Protein AF-A0A0U5GSD6-F1 (afdb_monomer_lite)

Radius of gyration: 21.22 Å; chains: 1; bounding box: 57×62×54 Å

Foldseek 3Di:
DDFQADLQCVPPLVVLCVVQQVVQWDKDWDDKDKDKDQLPPPPPDDDPDDDDPPGFIKIKMWTWIWTGHPPAFKIWIKIWIWIQTPVRKIKIKIWIAIDDPSDRQFDQFDFDKDWAALLLFAQDPDDPPDDLPDDFPKDWQDPDDDSFSKKWFAWALAAADPVRGPVTDTTIITGRGLASLDDQDFFQTDGSKTWQTAKMKGWGNPPVPPPDIDMKIKFWWDDDPPDDRDNDPPPDPVVPPPPSVPPDGDTDIKMKGKAQADSVLRNPDGGRVSSVVRGHSIITMTIGPAGAGSANNSPDDHRDPVRGRGPRIDIIMMMID

Secondary structure (DSSP, 8-state):
---PPPTTTTTTHHHHHHHTTGGG-EEEEEEEEEEEEE------S---S-------EEEEEEEEEEEE-SS-S-EEEEEEEEEEETTS-EEEEEEEEEESSS--SB-SEEEEEEEE-GGGSBS--S-TT--TTS----EES--S----SEEEEEE-SS--BTTB-TTS-EEEEEESBGGGG----SS--S---EEEE-EEEEE---TTSTT---EEEEEEEESSTT-PPPS-TT--TTTTTT-S--S-PEEEPEEEEEES--HHHHHS-SSHHHHHTT--SSEEEEEEEEE----STTSSPPPPGGGS-BS--EEEEEEE-

Structure (mmCIF, N/CA/C/O backbone):
data_AF-A0A0U5GSD6-F1
#
_entry.id   AF-A0A0U5GSD6-F1
#
loop_
_atom_site.group_PDB
_atom_site.id
_atom_site.type_symbol
_atom_site.label_atom_id
_atom_site.label_alt_id
_atom_site.label_comp_id
_atom_site.label_asym_id
_atom_site.label_entity_id
_atom_site.label_seq_id
_atom_site.pdbx_PDB_ins_code
_atom_site.Cartn_x
_atom_site.Cartn_y
_atom_site.Cartn_z
_atom_site.occupancy
_atom_site.B_iso_or_equiv
_atom_site.auth_seq_id
_atom_site.auth_comp_id
_atom_site.auth_asym_id
_atom_site.auth_atom_id
_atom_site.pdbx_PDB_model_num
ATOM 1 N N . MET A 1 1 ? 0.692 0.730 -7.497 1.00 86.44 1 MET A N 1
ATOM 2 C CA . MET A 1 1 ? 2.114 0.347 -7.642 1.00 86.44 1 MET A CA 1
ATOM 3 C C . MET A 1 1 ? 3.017 1.539 -7.971 1.00 86.44 1 MET A C 1
ATOM 5 O O . MET A 1 1 ? 4.100 1.353 -8.499 1.00 86.44 1 MET A O 1
ATOM 9 N N . TYR A 1 2 ? 2.599 2.768 -7.655 1.00 89.06 2 TYR A N 1
ATOM 10 C CA . TYR A 1 2 ? 3.375 3.985 -7.891 1.00 89.06 2 TYR A CA 1
ATOM 11 C C . TYR A 1 2 ? 3.743 4.625 -6.550 1.00 89.06 2 TYR A C 1
ATOM 13 O O . TYR A 1 2 ? 2.978 4.486 -5.586 1.00 89.06 2 TYR A O 1
ATOM 21 N N . TRP A 1 3 ? 4.871 5.332 -6.520 1.00 87.06 3 TRP A N 1
ATOM 22 C CA . TRP A 1 3 ? 5.196 6.317 -5.495 1.00 87.06 3 TRP A CA 1
ATOM 23 C C . TRP A 1 3 ? 5.912 7.537 -6.108 1.00 87.06 3 TRP A C 1
ATOM 25 O O . TRP A 1 3 ? 6.424 7.432 -7.227 1.00 87.06 3 TRP A O 1
ATOM 35 N N . PRO A 1 4 ? 5.937 8.701 -5.436 1.00 87.62 4 PRO A N 1
ATOM 36 C CA . PRO A 1 4 ? 6.700 9.862 -5.893 1.00 87.62 4 PRO A CA 1
ATOM 37 C C . PRO A 1 4 ? 8.205 9.543 -5.886 1.00 87.62 4 PRO A C 1
ATOM 39 O O . PRO A 1 4 ? 8.712 9.168 -4.834 1.00 87.62 4 PRO A O 1
ATOM 42 N N . PRO A 1 5 ? 8.944 9.685 -7.000 1.00 89.31 5 PRO A N 1
ATOM 43 C CA . PRO A 1 5 ? 10.363 9.334 -7.029 1.00 89.31 5 PRO A CA 1
ATOM 44 C C . PRO A 1 5 ? 11.179 10.086 -5.973 1.00 89.31 5 PRO A C 1
ATOM 46 O O . PRO A 1 5 ? 11.013 11.295 -5.795 1.00 89.31 5 PRO A O 1
ATOM 49 N N . THR A 1 6 ? 12.084 9.379 -5.304 1.00 90.44 6 THR A N 1
ATOM 50 C CA . THR A 1 6 ? 13.100 9.986 -4.439 1.00 90.44 6 THR A CA 1
ATOM 51 C C . THR A 1 6 ? 14.247 10.575 -5.248 1.00 90.44 6 THR A C 1
ATOM 53 O O . THR A 1 6 ? 14.432 10.269 -6.431 1.00 90.44 6 THR A O 1
ATOM 56 N N . ASP A 1 7 ? 15.076 11.395 -4.601 1.00 88.44 7 ASP A N 1
ATOM 57 C CA . ASP A 1 7 ? 16.354 11.823 -5.179 1.00 88.44 7 ASP A CA 1
ATOM 58 C C . ASP A 1 7 ? 17.238 10.644 -5.613 1.00 88.44 7 ASP A C 1
ATOM 60 O O . ASP A 1 7 ? 17.960 10.757 -6.607 1.00 88.44 7 ASP A O 1
ATOM 64 N N . ASN A 1 8 ? 17.158 9.509 -4.912 1.00 89.31 8 ASN A N 1
ATOM 65 C CA . ASN A 1 8 ? 17.923 8.311 -5.244 1.00 89.31 8 ASN A CA 1
ATOM 66 C C . ASN A 1 8 ? 17.377 7.564 -6.465 1.00 89.31 8 ASN A C 1
ATOM 68 O O . ASN A 1 8 ? 18.167 7.016 -7.236 1.00 89.31 8 ASN A O 1
ATOM 72 N N . ASP A 1 9 ? 16.057 7.580 -6.664 1.00 88.94 9 ASP A N 1
ATOM 73 C CA . ASP A 1 9 ? 15.405 6.900 -7.787 1.00 88.94 9 ASP A CA 1
ATOM 74 C C . ASP A 1 9 ? 15.687 7.613 -9.116 1.00 88.94 9 ASP A C 1
ATOM 76 O O . ASP A 1 9 ? 15.818 6.974 -10.160 1.00 88.94 9 ASP A O 1
ATOM 80 N N . ALA A 1 10 ? 15.793 8.946 -9.085 1.00 80.00 10 ALA A N 1
ATOM 81 C CA . ALA A 1 10 ? 15.647 9.828 -10.245 1.00 80.00 10 ALA A CA 1
ATOM 82 C C . ALA A 1 10 ? 16.520 9.500 -11.472 1.00 80.00 10 ALA A C 1
ATOM 84 O O . ALA A 1 10 ? 16.138 9.849 -12.585 1.00 80.00 10 ALA A O 1
ATOM 85 N N . ARG A 1 11 ? 17.690 8.871 -11.299 1.00 79.38 11 ARG A N 1
ATOM 86 C CA . ARG A 1 11 ? 18.629 8.584 -12.403 1.00 79.38 11 ARG A CA 1
ATOM 87 C C . ARG A 1 11 ? 18.591 7.149 -12.926 1.00 79.38 11 ARG A C 1
ATOM 89 O O . ARG A 1 11 ? 19.123 6.912 -14.005 1.00 79.38 11 ARG A O 1
ATOM 96 N N . GLN A 1 12 ? 18.062 6.197 -12.159 1.00 81.62 12 GLN A N 1
ATOM 97 C CA . GLN A 1 12 ? 18.214 4.764 -12.443 1.00 81.62 12 GLN A CA 1
ATOM 98 C C . GLN A 1 12 ? 16.854 4.073 -12.471 1.00 81.62 12 GLN A C 1
ATOM 100 O O . GLN A 1 12 ? 16.177 4.139 -13.493 1.00 81.62 12 GLN A O 1
ATOM 105 N N . ASP A 1 13 ? 16.424 3.463 -11.365 1.00 87.88 13 ASP A N 1
ATOM 106 C CA . ASP A 1 13 ? 15.129 2.781 -11.295 1.00 87.88 13 ASP A CA 1
ATOM 107 C C . ASP A 1 13 ? 13.970 3.748 -11.595 1.00 87.88 13 ASP A C 1
ATOM 109 O O . ASP A 1 13 ? 13.063 3.415 -12.352 1.00 87.88 13 ASP A O 1
ATOM 113 N N . GLY A 1 14 ? 14.065 5.004 -11.149 1.00 88.94 14 GLY A N 1
ATOM 114 C CA . GLY A 1 14 ? 13.113 6.055 -11.502 1.00 88.94 14 GLY A CA 1
ATOM 115 C C . GLY A 1 14 ? 13.066 6.382 -12.995 1.00 88.94 14 GLY A C 1
ATOM 116 O O . GLY A 1 14 ? 11.982 6.665 -13.501 1.00 88.94 14 GLY A O 1
ATOM 117 N N . GLN A 1 15 ? 14.190 6.305 -13.716 1.00 91.50 15 GLN A N 1
ATOM 118 C CA . GLN A 1 15 ? 14.200 6.490 -15.170 1.00 91.50 15 GLN A CA 1
ATOM 119 C C . GLN A 1 15 ? 13.513 5.311 -15.870 1.00 91.50 15 GLN A C 1
ATOM 121 O O . GLN A 1 15 ? 12.663 5.544 -16.724 1.00 91.50 15 GLN A O 1
ATOM 126 N N . ASP A 1 16 ? 13.784 4.066 -15.455 1.00 93.62 16 ASP A N 1
ATOM 127 C CA . ASP A 1 16 ? 13.072 2.889 -15.982 1.00 93.62 16 ASP A CA 1
ATOM 128 C C . ASP A 1 16 ? 11.559 3.004 -15.735 1.00 93.62 16 ASP A C 1
ATOM 130 O O . ASP A 1 16 ? 10.764 2.817 -16.654 1.00 93.62 16 ASP A O 1
ATOM 134 N N . TRP A 1 17 ? 11.127 3.420 -14.539 1.00 94.62 17 TRP A N 1
ATOM 135 C CA . TRP A 1 17 ? 9.702 3.622 -14.246 1.00 94.62 17 TRP A CA 1
ATOM 136 C C . TRP A 1 17 ? 9.053 4.695 -15.130 1.00 94.62 17 TRP A C 1
ATOM 138 O O . TRP A 1 17 ? 7.881 4.563 -15.502 1.00 94.62 17 TRP A O 1
ATOM 148 N N . GLN A 1 18 ? 9.787 5.759 -15.465 1.00 93.38 18 GLN A N 1
ATOM 149 C CA . GLN A 1 18 ? 9.322 6.797 -16.385 1.00 93.38 18 GLN A CA 1
ATOM 150 C C . GLN A 1 18 ? 9.237 6.274 -17.820 1.00 93.38 18 GLN A C 1
ATOM 152 O O . GLN A 1 18 ? 8.186 6.411 -18.445 1.00 93.38 18 GLN A O 1
ATOM 157 N N . ASP A 1 19 ? 10.280 5.600 -18.305 1.00 94.69 19 ASP A N 1
ATOM 158 C CA . ASP A 1 19 ? 10.345 5.029 -19.655 1.00 94.69 19 ASP A CA 1
ATOM 159 C C . ASP A 1 19 ? 9.280 3.943 -19.867 1.00 94.69 19 ASP A C 1
ATOM 161 O O . ASP A 1 19 ? 8.738 3.785 -20.963 1.00 94.69 19 ASP A O 1
ATOM 165 N N . ARG A 1 20 ? 8.924 3.215 -18.801 1.00 95.56 20 ARG A N 1
ATOM 166 C CA . ARG A 1 20 ? 7.832 2.231 -18.800 1.00 95.56 20 ARG A CA 1
ATOM 167 C C . ARG A 1 20 ? 6.458 2.838 -18.526 1.00 95.56 20 ARG A C 1
ATOM 169 O O . ARG A 1 20 ? 5.491 2.089 -18.409 1.00 95.56 20 ARG A O 1
ATOM 176 N N . LEU A 1 21 ? 6.345 4.165 -18.433 1.00 95.25 21 LEU A N 1
ATOM 177 C CA . LEU A 1 21 ? 5.098 4.897 -18.185 1.00 95.25 21 LEU A CA 1
ATOM 178 C C . LEU A 1 21 ? 4.341 4.409 -16.936 1.00 95.25 21 LEU A C 1
ATOM 180 O O . LEU A 1 21 ? 3.111 4.469 -16.876 1.00 95.25 21 LEU A O 1
ATOM 184 N N . LEU A 1 22 ? 5.063 3.947 -15.910 1.00 94.00 22 LEU A N 1
ATOM 185 C CA . LEU A 1 22 ? 4.470 3.361 -14.705 1.00 94.00 22 LEU A CA 1
ATOM 186 C C . LEU A 1 22 ? 3.580 4.360 -13.949 1.00 94.00 22 LEU A C 1
ATOM 188 O O . LEU A 1 22 ? 2.555 3.987 -13.385 1.00 94.00 22 LEU A O 1
ATOM 192 N N . HIS A 1 23 ? 3.939 5.642 -13.987 1.00 92.31 23 HIS A N 1
ATOM 193 C CA . HIS A 1 23 ? 3.166 6.744 -13.409 1.00 92.31 23 HIS A CA 1
ATOM 194 C C . HIS A 1 23 ? 1.827 7.006 -14.127 1.00 92.31 23 HIS A C 1
ATOM 196 O O . HIS A 1 23 ? 0.948 7.652 -13.564 1.00 92.31 23 HIS A O 1
ATOM 202 N N . LEU A 1 24 ? 1.656 6.507 -15.358 1.00 94.19 24 LEU A N 1
ATOM 203 C CA . LEU A 1 24 ? 0.408 6.595 -16.126 1.00 94.19 24 LEU A CA 1
ATOM 204 C C . LEU A 1 24 ? -0.402 5.296 -16.091 1.00 94.19 24 LEU A C 1
ATOM 206 O O . LEU A 1 24 ? -1.519 5.268 -16.614 1.00 94.19 24 LEU A O 1
ATOM 210 N N . ALA A 1 25 ? 0.148 4.228 -15.509 1.00 95.19 25 ALA A N 1
ATOM 211 C CA . ALA A 1 25 ? -0.510 2.936 -15.453 1.00 95.19 25 ALA A CA 1
ATOM 212 C C . ALA A 1 25 ? -1.756 2.968 -14.568 1.00 95.19 25 ALA A C 1
ATOM 214 O O . ALA A 1 25 ? -1.767 3.523 -13.468 1.00 95.19 25 ALA A O 1
ATOM 215 N N . LYS A 1 26 ? -2.832 2.365 -15.076 1.00 95.38 26 LYS A N 1
ATOM 216 C CA . LYS A 1 26 ? -4.142 2.327 -14.426 1.00 95.38 26 LYS A CA 1
ATOM 217 C C . LYS A 1 26 ? -4.631 0.896 -14.323 1.00 95.38 26 LYS A C 1
ATOM 219 O O . LYS A 1 26 ? -4.354 0.071 -15.188 1.00 95.38 26 LYS A O 1
ATOM 224 N N . THR A 1 27 ? -5.403 0.634 -13.276 1.00 96.25 27 THR A N 1
ATOM 225 C CA . THR A 1 27 ? -6.117 -0.629 -13.107 1.00 96.25 27 THR A CA 1
ATOM 226 C C . THR A 1 27 ? -7.459 -0.560 -13.829 1.00 96.25 27 THR A C 1
ATOM 228 O O . THR A 1 27 ? -8.247 0.356 -13.592 1.00 96.25 27 THR A O 1
ATOM 231 N N . GLN A 1 28 ? -7.733 -1.532 -14.692 1.00 96.75 28 GLN A N 1
ATOM 232 C CA . GLN A 1 28 ? -9.002 -1.700 -15.397 1.00 96.75 28 GLN A CA 1
ATOM 233 C C . GLN A 1 28 ? -9.619 -3.041 -15.009 1.00 96.75 28 GLN A C 1
ATOM 235 O O . GLN A 1 28 ? -8.950 -4.065 -15.079 1.00 96.75 28 GLN A O 1
ATOM 240 N N . THR A 1 29 ? -10.884 -3.045 -14.595 1.00 97.44 29 THR A N 1
ATOM 241 C CA . THR A 1 29 ? -11.607 -4.288 -14.276 1.00 97.44 29 THR A CA 1
ATOM 242 C C . THR A 1 29 ? -12.246 -4.834 -15.544 1.00 97.44 29 THR A C 1
ATOM 244 O O . THR A 1 29 ? -12.916 -4.076 -16.244 1.00 97.44 29 THR A O 1
ATOM 247 N N . TYR A 1 30 ? -12.060 -6.123 -15.828 1.00 95.31 30 TYR A N 1
ATOM 248 C CA . TYR A 1 30 ? -12.645 -6.770 -17.010 1.00 95.31 30 TYR A CA 1
ATOM 249 C C . TYR A 1 30 ? -13.548 -7.963 -16.677 1.00 95.31 30 TYR A C 1
ATOM 251 O O . TYR A 1 30 ? -14.355 -8.348 -17.518 1.00 95.31 30 TYR A O 1
ATOM 259 N N . ALA A 1 31 ? -13.472 -8.515 -15.462 1.00 95.88 31 ALA A N 1
ATOM 260 C CA . ALA A 1 31 ? -14.429 -9.506 -14.982 1.00 95.88 31 ALA A CA 1
ATOM 261 C C . ALA A 1 31 ? -14.662 -9.375 -13.472 1.00 95.88 31 ALA A C 1
ATOM 263 O O . ALA A 1 31 ? -13.783 -8.947 -12.719 1.00 95.88 31 ALA A O 1
ATOM 264 N N . CYS A 1 32 ? -15.871 -9.728 -13.044 1.00 96.81 32 CYS A N 1
ATOM 265 C CA . CYS A 1 32 ? -16.268 -9.780 -11.647 1.00 96.81 32 CYS A CA 1
ATOM 266 C C . CYS A 1 32 ? -17.275 -10.917 -11.460 1.00 96.81 32 CYS A C 1
ATOM 268 O O . CYS A 1 32 ? -18.271 -10.979 -12.183 1.00 96.81 32 CYS A O 1
ATOM 270 N N . ASP A 1 33 ? -17.021 -11.785 -10.491 1.00 93.50 33 ASP A N 1
ATOM 271 C CA . ASP A 1 33 ? -17.903 -12.877 -10.090 1.00 93.50 33 ASP A CA 1
ATOM 272 C C . ASP A 1 33 ? -18.029 -12.913 -8.566 1.00 93.50 33 ASP A C 1
ATOM 274 O O . ASP A 1 33 ? -17.189 -12.388 -7.832 1.00 93.50 33 ASP A O 1
ATOM 278 N N . TRP A 1 34 ? -19.133 -13.460 -8.067 1.00 95.56 34 TRP A N 1
ATOM 279 C CA . TRP A 1 34 ? -19.399 -13.501 -6.636 1.00 95.56 34 TRP A CA 1
ATOM 280 C C . TRP A 1 34 ? -20.263 -14.703 -6.260 1.00 95.56 34 TRP A C 1
ATOM 282 O O . TRP A 1 34 ? -21.000 -15.242 -7.084 1.00 95.56 34 TRP A O 1
ATOM 292 N N . GLY A 1 35 ? -20.184 -15.111 -4.996 1.00 88.25 35 GLY A N 1
ATOM 293 C CA . GLY A 1 35 ? -20.982 -16.202 -4.447 1.00 88.25 35 GLY A CA 1
ATOM 294 C C . GLY A 1 35 ? -20.856 -16.313 -2.931 1.00 88.25 35 GLY A C 1
ATOM 295 O O . GLY A 1 35 ? -19.942 -15.753 -2.322 1.00 88.25 35 GLY A O 1
ATOM 296 N N . PHE A 1 36 ? -21.784 -17.038 -2.313 1.00 88.88 36 PHE A N 1
ATOM 297 C CA . PHE A 1 36 ? -21.692 -17.391 -0.898 1.00 88.88 36 PHE A CA 1
ATOM 298 C C . PHE A 1 36 ? -20.865 -18.665 -0.725 1.00 88.88 36 PHE A C 1
ATOM 300 O O . PHE A 1 36 ? -20.989 -19.601 -1.514 1.00 88.88 36 PHE A O 1
ATOM 307 N N . VAL A 1 37 ? -20.024 -18.697 0.306 1.00 81.31 37 VAL A N 1
ATOM 308 C CA . VAL A 1 37 ? -19.210 -19.858 0.677 1.00 81.31 37 VAL A CA 1
ATOM 309 C C . VAL A 1 37 ? -19.420 -20.199 2.149 1.00 81.31 37 VAL A C 1
ATOM 311 O O . VAL A 1 37 ? -19.443 -19.309 3.003 1.00 81.31 37 VAL A O 1
ATOM 314 N N . ASP A 1 38 ? -19.540 -21.488 2.454 1.00 73.69 38 ASP A N 1
ATOM 315 C CA . ASP A 1 38 ? -19.564 -21.975 3.832 1.00 73.69 38 ASP A CA 1
ATOM 316 C C . ASP A 1 38 ? -18.138 -22.009 4.381 1.00 73.69 38 ASP A C 1
ATOM 318 O O . ASP A 1 38 ? -17.260 -22.666 3.821 1.00 73.69 38 ASP A O 1
ATOM 322 N N . CYS A 1 39 ? -17.873 -21.312 5.491 1.00 57.47 39 CYS A N 1
ATOM 323 C CA . CYS A 1 39 ? -16.507 -21.215 6.020 1.00 57.47 39 CYS A CA 1
ATOM 324 C C . CYS A 1 39 ? -16.027 -22.448 6.812 1.00 57.47 39 CYS A C 1
ATOM 326 O O . CYS A 1 39 ? -14.959 -22.398 7.416 1.00 57.47 39 CYS A O 1
ATOM 328 N N . GLY A 1 40 ? -16.776 -23.557 6.795 1.00 51.00 40 GLY A N 1
ATOM 329 C CA . GLY A 1 40 ? -16.285 -24.880 7.194 1.00 51.00 40 GLY A CA 1
ATOM 330 C C . GLY A 1 40 ? -15.697 -24.996 8.604 1.00 51.00 40 GLY A C 1
ATOM 331 O O . GLY A 1 40 ? -14.918 -25.919 8.840 1.00 51.00 40 GLY A O 1
ATOM 332 N N . ALA A 1 41 ? -16.034 -24.097 9.538 1.00 43.44 41 ALA A N 1
ATOM 333 C CA . ALA A 1 41 ? -15.684 -24.286 10.940 1.00 43.44 41 ALA A CA 1
ATOM 334 C C . ALA A 1 41 ? -16.342 -25.593 11.403 1.00 43.44 41 ALA A C 1
ATOM 336 O O . ALA A 1 41 ? -17.561 -25.666 11.532 1.00 43.44 41 ALA A O 1
ATOM 337 N N . LYS A 1 42 ? -15.538 -26.651 11.554 1.00 37.84 42 LYS A N 1
ATOM 338 C CA . LYS A 1 42 ? -15.989 -27.911 12.137 1.00 37.84 42 LYS A CA 1
ATOM 339 C C . LYS A 1 42 ? -16.370 -27.609 13.579 1.00 37.84 42 LYS A C 1
ATOM 341 O O . LYS A 1 42 ? -15.490 -27.340 14.393 1.00 37.84 42 LYS A O 1
ATOM 346 N N . ASP A 1 43 ? -17.663 -27.630 13.872 1.00 35.38 43 ASP A N 1
ATOM 347 C CA . ASP A 1 43 ? -18.133 -27.700 15.246 1.00 35.38 43 ASP A CA 1
ATOM 348 C C . ASP A 1 43 ? -17.646 -29.034 15.820 1.00 35.38 43 ASP A C 1
ATOM 350 O O . ASP A 1 43 ? -18.108 -30.117 15.448 1.00 35.38 43 ASP A O 1
ATOM 354 N N . ASP A 1 44 ? -16.641 -28.952 16.682 1.00 35.12 44 ASP A N 1
ATOM 355 C CA . ASP A 1 44 ? -16.145 -30.079 17.452 1.00 35.12 44 ASP A CA 1
ATOM 356 C C . ASP A 1 44 ? -17.162 -30.359 18.569 1.00 35.12 44 ASP A C 1
ATOM 358 O O . ASP A 1 44 ? -17.090 -29.765 19.640 1.00 35.12 44 ASP A O 1
ATOM 362 N N . ALA A 1 45 ? -18.196 -31.154 18.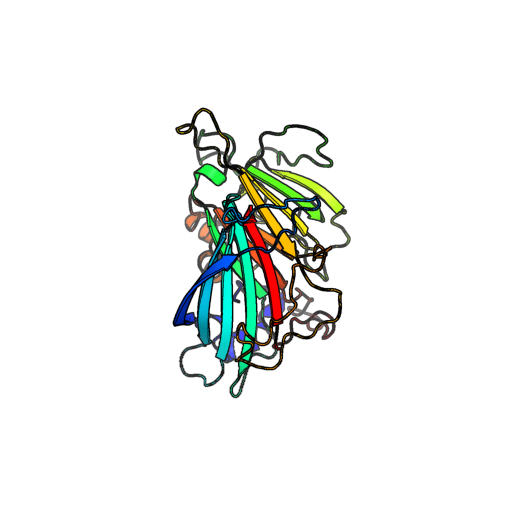258 1.00 36.31 45 ALA A N 1
ATOM 363 C CA . ALA A 1 45 ? -18.896 -32.090 19.152 1.00 36.31 45 ALA A CA 1
ATOM 364 C C . ALA A 1 45 ? -20.279 -32.492 18.596 1.00 36.31 45 ALA A C 1
ATOM 366 O O . ALA A 1 45 ? -21.188 -31.681 18.460 1.00 36.31 45 ALA A O 1
ATOM 367 N N . THR A 1 46 ? -20.437 -33.796 18.348 1.00 40.84 46 THR A N 1
ATOM 368 C CA . THR A 1 46 ? -21.673 -34.590 18.515 1.00 40.84 46 THR A CA 1
ATOM 369 C C . THR A 1 46 ? -23.020 -33.882 18.302 1.00 40.84 46 THR A C 1
ATOM 371 O O . THR A 1 46 ? -23.627 -33.374 19.243 1.00 40.84 46 THR A O 1
ATOM 374 N N . SER A 1 47 ? -23.579 -34.001 17.098 1.00 36.19 47 SER A N 1
ATOM 375 C CA . SER A 1 47 ? -25.010 -33.792 16.862 1.00 36.19 47 SER A CA 1
ATOM 376 C C . SER A 1 47 ? -25.540 -34.858 15.901 1.00 36.19 47 SER A C 1
ATOM 378 O O . SER A 1 47 ? -25.362 -34.794 14.686 1.00 36.19 47 SER A O 1
ATOM 380 N N . HIS A 1 48 ? -26.165 -35.893 16.462 1.00 39.66 48 HIS A N 1
ATOM 381 C CA . HIS A 1 48 ? -27.147 -36.704 15.750 1.00 39.66 48 HIS A CA 1
ATOM 382 C C . HIS A 1 48 ? -28.469 -35.935 15.761 1.00 39.66 48 HIS A C 1
ATOM 384 O O . HIS A 1 48 ? -29.209 -36.011 16.735 1.00 39.66 48 HIS A O 1
ATOM 390 N N . ASN A 1 49 ? -28.728 -35.158 14.709 1.00 38.12 49 ASN A N 1
ATOM 391 C CA . ASN A 1 49 ? -30.043 -34.972 14.088 1.00 38.12 49 ASN A CA 1
ATOM 392 C C . ASN A 1 49 ? -29.937 -33.923 12.976 1.00 38.12 49 ASN A C 1
ATOM 394 O O . ASN A 1 49 ? -29.338 -32.867 13.157 1.00 38.12 49 ASN A O 1
ATOM 398 N N . GLY A 1 50 ? -30.524 -34.234 11.817 1.00 37.94 50 GLY A N 1
ATOM 399 C CA . GLY A 1 50 ? -30.500 -33.416 10.605 1.00 37.94 50 GLY A CA 1
ATOM 400 C C . GLY A 1 50 ? -31.283 -32.107 10.726 1.00 37.94 50 GLY A C 1
ATOM 401 O O . GLY A 1 50 ? -32.374 -31.983 10.178 1.00 37.94 50 GLY A O 1
ATOM 402 N N . GLY A 1 51 ? -30.703 -31.126 11.412 1.00 30.42 51 GLY A N 1
ATOM 403 C CA . GLY A 1 51 ? -31.027 -29.711 11.262 1.00 30.42 51 GLY A CA 1
ATOM 404 C C . GLY A 1 51 ? -29.981 -29.050 10.370 1.00 30.42 51 GLY A C 1
ATOM 405 O O . GLY A 1 51 ? -28.789 -29.260 10.579 1.00 30.42 51 GLY A O 1
ATOM 406 N N . ALA A 1 52 ? -30.415 -28.280 9.370 1.00 37.03 52 ALA A N 1
ATOM 407 C CA . ALA A 1 52 ? -29.538 -27.478 8.522 1.00 37.03 52 ALA A CA 1
ATOM 408 C C . ALA A 1 52 ? -28.618 -26.615 9.403 1.00 37.03 52 ALA A C 1
ATOM 410 O O . ALA A 1 52 ? -29.071 -25.673 10.055 1.00 37.03 52 ALA A O 1
ATOM 411 N N . GLY A 1 53 ? -27.342 -26.998 9.475 1.00 38.34 53 GLY A N 1
ATOM 412 C CA . GLY A 1 53 ? -26.334 -26.285 10.245 1.00 38.34 53 GLY A CA 1
ATOM 413 C C . GLY A 1 53 ? -26.216 -24.865 9.712 1.00 38.34 53 GLY A C 1
ATOM 414 O O . GLY A 1 53 ? -25.985 -24.662 8.523 1.00 38.34 53 GLY A O 1
ATOM 415 N N . ASN A 1 54 ? -26.404 -23.886 10.592 1.00 43.84 54 ASN A N 1
ATOM 416 C CA . ASN A 1 54 ? -26.243 -22.467 10.301 1.00 43.84 54 ASN A CA 1
ATOM 417 C C . ASN A 1 54 ? -24.738 -22.162 10.186 1.00 43.84 54 ASN A C 1
ATOM 419 O O . ASN A 1 54 ? -24.138 -21.560 11.078 1.00 43.84 54 ASN A O 1
ATOM 423 N N . GLY A 1 55 ? -24.102 -22.683 9.133 1.00 48.19 55 GLY A N 1
ATOM 424 C CA . GLY A 1 55 ? -22.704 -22.422 8.820 1.00 48.19 55 GLY A CA 1
ATOM 425 C C . GLY A 1 55 ? -22.501 -20.918 8.688 1.00 48.19 55 GLY A C 1
ATOM 426 O O . GLY A 1 55 ? -23.312 -20.224 8.077 1.00 48.19 55 GLY A O 1
ATOM 427 N N . LYS A 1 56 ? -21.445 -20.378 9.302 1.00 57.31 56 LYS A N 1
ATOM 428 C CA . LYS A 1 56 ? -21.096 -18.957 9.167 1.00 57.31 56 LYS A CA 1
ATOM 429 C C . LYS A 1 56 ? -20.787 -18.681 7.687 1.00 57.31 56 LYS A C 1
ATOM 431 O O . LYS A 1 56 ? -19.679 -18.940 7.226 1.00 57.31 56 LYS A O 1
ATOM 436 N N . GLY A 1 57 ? -21.775 -18.220 6.929 1.00 73.44 57 GLY A N 1
ATOM 437 C CA . GLY A 1 57 ? -21.599 -17.896 5.518 1.00 73.44 57 GLY A CA 1
ATOM 438 C C . GLY A 1 57 ? -20.633 -16.724 5.343 1.00 73.44 57 GLY A C 1
ATOM 439 O O . GLY A 1 57 ? -20.617 -15.789 6.148 1.00 73.44 57 GLY A O 1
ATOM 440 N N . ALA A 1 58 ? -19.823 -16.769 4.292 1.00 88.00 58 ALA A N 1
ATOM 441 C CA . ALA A 1 58 ? -19.035 -15.639 3.817 1.00 88.00 58 ALA A CA 1
ATOM 442 C C . ALA A 1 58 ? -19.460 -15.271 2.391 1.00 88.00 58 ALA A C 1
ATOM 444 O O . ALA A 1 58 ? -19.785 -16.143 1.586 1.00 88.00 58 ALA A O 1
ATOM 445 N N . LEU A 1 59 ? -19.457 -13.976 2.074 1.00 92.50 59 LEU A N 1
ATOM 446 C CA . LEU A 1 59 ? -19.633 -13.493 0.705 1.00 92.50 59 LEU A CA 1
ATOM 447 C C . LEU A 1 59 ? -18.254 -13.376 0.060 1.00 92.50 59 LEU A C 1
ATOM 449 O O . LEU A 1 59 ? -17.406 -12.626 0.539 1.00 92.50 59 LEU A O 1
ATOM 453 N N . LYS A 1 60 ? -18.035 -14.100 -1.032 1.00 93.56 60 LYS A N 1
ATOM 454 C CA . LYS A 1 60 ? -16.810 -14.044 -1.824 1.00 93.56 60 LYS A CA 1
ATOM 455 C C . LYS A 1 60 ? -17.072 -13.257 -3.104 1.00 93.56 60 LYS A C 1
ATOM 457 O O . LYS A 1 60 ? -18.041 -13.540 -3.800 1.00 93.56 60 LYS A O 1
ATOM 462 N N . ILE A 1 61 ? -16.213 -12.289 -3.410 1.00 95.31 61 ILE A N 1
ATOM 463 C CA . ILE A 1 61 ? -16.224 -11.501 -4.647 1.00 95.31 61 ILE A CA 1
ATOM 464 C C . ILE A 1 61 ? -14.840 -11.608 -5.278 1.00 95.31 61 ILE A C 1
ATOM 466 O O . ILE A 1 61 ? -13.850 -11.215 -4.661 1.00 95.31 61 ILE A O 1
ATOM 470 N N . ARG A 1 62 ? -14.760 -12.119 -6.502 1.00 94.88 62 ARG A N 1
ATOM 471 C CA . ARG A 1 62 ? -13.541 -12.149 -7.305 1.00 94.88 62 ARG A CA 1
ATOM 472 C C . ARG A 1 62 ? -13.606 -11.044 -8.345 1.00 94.88 62 ARG A C 1
ATOM 474 O O . ARG A 1 62 ? -14.595 -10.893 -9.053 1.00 94.88 62 ARG A O 1
ATOM 481 N N . VAL A 1 63 ? -12.532 -10.277 -8.438 1.00 96.94 63 VAL A N 1
ATOM 482 C CA . VAL A 1 63 ? -12.375 -9.175 -9.379 1.00 96.94 63 VAL A CA 1
ATOM 483 C C . VAL A 1 63 ? -11.107 -9.429 -10.179 1.00 96.94 63 VAL A C 1
ATOM 485 O O . VAL A 1 63 ? -10.012 -9.470 -9.617 1.00 96.94 63 VAL A O 1
ATOM 488 N N . GLN A 1 64 ? -11.256 -9.596 -11.489 1.00 96.81 64 GLN A N 1
ATOM 489 C CA . GLN A 1 64 ? -10.135 -9.737 -12.410 1.00 96.81 64 GLN A CA 1
ATOM 490 C C . GLN A 1 64 ? -9.872 -8.386 -13.068 1.00 96.81 64 GLN A C 1
ATOM 492 O O . GLN A 1 64 ? -10.761 -7.758 -13.662 1.00 96.81 64 GLN A O 1
ATOM 497 N N . GLN A 1 65 ? -8.645 -7.909 -12.910 1.00 97.38 65 GLN A N 1
ATOM 498 C CA . GLN A 1 65 ? -8.224 -6.586 -13.331 1.00 97.38 65 GLN A CA 1
ATOM 499 C C . GLN A 1 65 ? -6.918 -6.658 -14.107 1.00 97.38 65 GLN A C 1
ATOM 501 O O . GLN A 1 65 ? -6.155 -7.612 -14.009 1.00 97.38 65 GLN A O 1
ATOM 506 N N . ARG A 1 66 ? -6.645 -5.613 -14.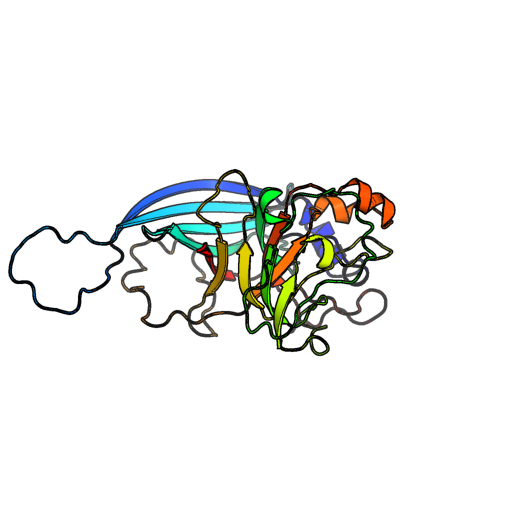876 1.00 97.12 66 ARG A N 1
ATOM 507 C CA . ARG A 1 66 ? -5.390 -5.414 -15.583 1.00 97.12 66 ARG A CA 1
ATOM 508 C C . ARG A 1 66 ? -4.802 -4.078 -15.177 1.00 97.12 66 ARG A C 1
ATOM 510 O O . ARG A 1 66 ? -5.454 -3.050 -15.339 1.00 97.12 66 ARG A O 1
ATOM 517 N N . PHE A 1 67 ? -3.589 -4.092 -14.641 1.00 97.38 67 PHE A N 1
ATOM 518 C CA . PHE A 1 67 ? -2.801 -2.892 -14.396 1.00 97.38 67 PHE A CA 1
ATOM 519 C C . PHE A 1 67 ? -1.836 -2.685 -15.563 1.00 97.38 67 PHE A C 1
ATOM 521 O O . PHE A 1 67 ? -0.935 -3.494 -15.773 1.00 97.38 67 PHE A O 1
ATOM 528 N N . SER A 1 68 ? -2.040 -1.630 -16.349 1.00 96.75 68 SER A N 1
ATOM 529 C CA . SER A 1 68 ? -1.238 -1.372 -17.550 1.00 96.75 68 SER A CA 1
ATOM 530 C C . SER A 1 68 ? -1.095 0.125 -17.835 1.00 96.75 68 SER A C 1
ATOM 532 O O . SER A 1 68 ? -2.009 0.900 -17.523 1.00 96.75 68 SER A O 1
ATOM 534 N N . PRO A 1 69 ? 0.025 0.557 -18.437 1.00 96.44 69 PRO A N 1
ATOM 535 C CA . PRO A 1 69 ? 0.206 1.915 -18.932 1.00 96.44 69 PRO A CA 1
ATOM 536 C C . PRO A 1 69 ? -0.583 2.141 -20.228 1.00 96.44 69 PRO A C 1
ATOM 538 O O . PRO A 1 69 ? -1.006 1.188 -20.887 1.00 96.44 69 PRO A O 1
ATOM 541 N N . PRO A 1 70 ? -0.764 3.403 -20.645 1.00 93.50 70 PRO A N 1
ATOM 542 C CA . PRO A 1 70 ? -1.092 3.690 -22.033 1.00 93.50 70 PRO A CA 1
ATOM 543 C C . PRO A 1 70 ? 0.089 3.313 -22.949 1.00 93.50 70 PRO A C 1
ATOM 545 O O . PRO A 1 70 ? 1.241 3.328 -22.523 1.00 93.50 70 PRO A O 1
ATOM 548 N N . VAL A 1 71 ? -0.194 3.051 -24.230 1.00 92.25 71 VAL A N 1
ATOM 549 C CA . VAL A 1 71 ? 0.781 2.864 -25.332 1.00 92.25 71 VAL A CA 1
ATOM 550 C C . VAL A 1 71 ? 1.641 1.589 -25.277 1.00 92.25 71 VAL A C 1
ATOM 552 O O . VAL A 1 71 ? 1.882 1.003 -26.329 1.00 92.25 71 VAL A O 1
ATOM 555 N N . LEU A 1 72 ? 2.102 1.140 -24.107 1.00 94.25 72 LEU A N 1
ATOM 556 C CA . LEU A 1 72 ? 2.997 -0.018 -23.991 1.00 94.25 72 LEU A CA 1
ATOM 557 C C . LEU A 1 72 ? 2.234 -1.342 -23.852 1.00 94.25 72 LEU A C 1
ATOM 559 O O . LEU A 1 72 ? 1.119 -1.392 -23.341 1.00 94.25 72 LEU A O 1
ATOM 563 N N . SER A 1 73 ? 2.871 -2.428 -24.291 1.00 95.56 73 SER A N 1
ATOM 564 C CA . SER A 1 73 ? 2.308 -3.784 -24.312 1.00 95.56 73 SER A CA 1
ATOM 565 C C . SER A 1 73 ? 2.394 -4.537 -22.984 1.00 95.56 73 SER A C 1
ATOM 567 O O . SER A 1 73 ? 1.811 -5.616 -22.872 1.00 95.56 73 SER A O 1
ATOM 569 N N . TRP A 1 74 ? 3.153 -4.036 -22.004 1.00 97.12 74 TRP A N 1
ATOM 570 C CA . TRP A 1 74 ? 3.262 -4.709 -20.713 1.00 97.12 74 TRP A CA 1
ATOM 571 C C . TRP A 1 74 ? 2.007 -4.497 -19.866 1.00 97.12 74 TRP A C 1
ATOM 573 O O . TRP A 1 74 ? 1.356 -3.452 -19.917 1.00 97.12 74 TRP A O 1
ATOM 583 N N . CYS A 1 75 ? 1.677 -5.490 -19.049 1.00 96.94 75 CYS A N 1
ATOM 584 C CA . CYS A 1 75 ? 0.641 -5.370 -18.034 1.00 96.94 75 CYS A CA 1
ATOM 585 C C . CYS A 1 75 ? 0.933 -6.279 -16.839 1.00 96.94 75 CYS A C 1
ATOM 587 O O . CYS A 1 75 ? 1.797 -7.150 -16.895 1.00 96.94 75 CYS A O 1
ATOM 589 N N . ILE A 1 76 ? 0.206 -6.068 -15.749 1.00 97.12 76 ILE A N 1
ATOM 590 C CA . ILE A 1 76 ? 0.130 -6.995 -14.626 1.00 97.12 76 ILE A CA 1
ATOM 591 C C . ILE A 1 76 ? -1.341 -7.372 -14.491 1.00 97.12 76 ILE A C 1
ATOM 593 O O . ILE A 1 76 ? -2.169 -6.527 -14.137 1.00 97.12 76 ILE A O 1
ATOM 597 N N . ASP A 1 77 ? -1.672 -8.620 -14.815 1.00 96.94 77 ASP A N 1
ATOM 598 C CA . ASP A 1 77 ? -3.008 -9.156 -14.557 1.00 96.94 77 ASP A CA 1
ATOM 599 C C . ASP A 1 77 ? -3.149 -9.367 -13.043 1.00 96.94 77 ASP A C 1
ATOM 601 O O . ASP A 1 77 ? -2.261 -9.929 -12.402 1.00 96.94 77 ASP A O 1
ATOM 605 N N . LEU A 1 78 ? -4.240 -8.869 -12.466 1.00 96.06 78 LEU A N 1
ATOM 606 C CA . LEU A 1 78 ? -4.533 -8.890 -11.038 1.00 96.06 78 LEU A CA 1
ATOM 607 C C . LEU A 1 78 ? -5.809 -9.689 -10.789 1.00 96.06 78 LEU A C 1
ATOM 609 O O . LEU A 1 78 ? -6.880 -9.307 -11.257 1.00 96.06 78 LEU A O 1
ATOM 613 N N . ASN A 1 79 ? -5.708 -10.743 -9.988 1.00 95.12 79 ASN A N 1
ATOM 614 C CA . ASN A 1 79 ? -6.860 -11.461 -9.456 1.00 95.12 79 ASN A CA 1
ATOM 615 C C . ASN A 1 79 ? -7.019 -11.076 -7.983 1.00 95.12 79 ASN A C 1
ATOM 617 O O . ASN A 1 79 ? -6.223 -11.487 -7.135 1.00 95.12 79 ASN A O 1
ATOM 621 N N . VAL A 1 80 ? -8.038 -10.269 -7.682 1.00 96.00 80 VAL A N 1
ATOM 622 C CA . VAL A 1 80 ? -8.325 -9.780 -6.329 1.00 96.00 80 VAL A CA 1
ATOM 623 C C . VAL A 1 80 ? -9.584 -10.457 -5.813 1.00 96.00 80 VAL A C 1
ATOM 625 O O . VAL A 1 80 ? -10.661 -10.315 -6.384 1.00 96.00 80 VAL A O 1
ATOM 628 N N . THR A 1 81 ? -9.461 -11.207 -4.727 1.00 95.38 81 THR A N 1
ATOM 629 C CA . THR A 1 81 ? -10.577 -11.905 -4.093 1.00 95.38 81 THR A CA 1
ATOM 630 C C . THR A 1 81 ? -10.871 -11.283 -2.739 1.00 95.38 81 THR A C 1
ATOM 632 O O . THR A 1 81 ? -10.071 -11.394 -1.812 1.00 95.38 81 THR A O 1
ATOM 635 N N . TYR A 1 82 ? -12.044 -10.676 -2.617 1.00 95.69 82 TYR A N 1
ATOM 636 C CA . TYR A 1 82 ? -12.598 -10.169 -1.371 1.00 95.69 82 TYR A CA 1
ATOM 637 C C . TYR A 1 82 ? -13.463 -11.254 -0.730 1.00 95.69 82 TYR A C 1
ATOM 639 O O . TYR A 1 82 ? -14.350 -11.805 -1.377 1.00 95.69 82 TYR A O 1
ATOM 647 N N . THR A 1 83 ? -13.232 -11.557 0.542 1.00 93.00 83 THR A N 1
ATOM 648 C CA . THR A 1 83 ? -14.062 -12.468 1.336 1.00 93.00 83 THR A CA 1
ATOM 649 C C . THR A 1 83 ? -14.580 -11.716 2.549 1.00 93.00 83 THR A C 1
ATOM 651 O O . THR A 1 83 ? -13.812 -11.385 3.449 1.00 93.00 83 THR A O 1
ATOM 654 N N . PHE A 1 84 ? -15.878 -11.436 2.561 1.00 93.38 84 PHE A N 1
ATOM 655 C CA . PHE A 1 84 ? -16.574 -10.762 3.647 1.00 93.38 84 PHE A CA 1
ATOM 656 C C . PHE A 1 84 ? -17.127 -11.806 4.608 1.00 93.38 84 PHE A C 1
ATOM 658 O O . PHE A 1 84 ? -17.944 -12.646 4.225 1.00 93.38 84 PHE A O 1
ATOM 665 N N . TYR A 1 85 ? -16.695 -11.745 5.860 1.00 89.38 85 TYR A N 1
ATOM 666 C CA . TYR A 1 85 ? -17.137 -12.650 6.911 1.00 89.38 85 TYR A CA 1
ATOM 667 C C . TYR A 1 85 ? -18.284 -12.034 7.713 1.00 89.38 85 TYR A C 1
ATOM 669 O O . TYR A 1 85 ? -18.334 -10.823 7.925 1.00 89.38 85 TYR A O 1
ATOM 677 N N . ALA A 1 86 ? -19.160 -12.879 8.260 1.00 86.12 86 ALA A N 1
ATOM 678 C CA . ALA A 1 86 ? -20.233 -12.444 9.159 1.00 86.12 86 ALA A CA 1
ATOM 679 C C . ALA A 1 86 ? -19.729 -11.721 10.430 1.00 86.12 86 ALA A C 1
ATOM 681 O O . ALA A 1 86 ? -20.492 -11.007 11.072 1.00 86.12 86 ALA A O 1
ATOM 682 N N . SER A 1 87 ? -18.448 -11.877 10.789 1.00 84.81 87 SER A N 1
ATOM 683 C CA . SER A 1 87 ? -17.804 -11.134 11.881 1.00 84.81 87 SER A CA 1
ATOM 684 C C . SER A 1 87 ? -17.573 -9.648 11.576 1.00 84.81 87 SER A C 1
ATOM 686 O O . SER A 1 87 ? -17.212 -8.907 12.483 1.00 84.81 87 SER A O 1
ATOM 688 N N . GLY A 1 88 ? -17.738 -9.217 10.320 1.00 86.62 88 GLY A N 1
ATOM 689 C CA . GLY A 1 88 ? -17.354 -7.885 9.844 1.00 86.62 88 GLY A CA 1
ATOM 690 C C . GLY A 1 88 ? -15.930 -7.813 9.285 1.00 86.62 88 GLY A C 1
ATOM 691 O O . GLY A 1 88 ? -15.565 -6.797 8.698 1.00 86.62 88 GLY A O 1
ATOM 692 N N . ALA A 1 89 ? -15.146 -8.889 9.410 1.00 90.56 89 ALA A N 1
ATOM 693 C CA . ALA A 1 89 ? -13.817 -8.968 8.817 1.00 90.56 89 ALA A CA 1
ATOM 694 C C . ALA A 1 89 ? -13.882 -9.129 7.290 1.00 90.56 89 ALA A C 1
ATOM 696 O O . ALA A 1 89 ? -14.806 -9.740 6.744 1.00 90.56 89 ALA A O 1
ATOM 697 N N . ILE A 1 90 ? -12.853 -8.635 6.607 1.00 94.12 90 ILE A N 1
ATOM 698 C CA . ILE A 1 90 ? -12.650 -8.763 5.167 1.00 94.12 90 ILE A CA 1
ATOM 699 C C . ILE A 1 90 ? -11.256 -9.349 4.940 1.00 94.12 90 ILE A C 1
ATOM 701 O O . ILE A 1 90 ? -10.265 -8.771 5.378 1.00 94.12 90 ILE A O 1
ATOM 705 N N . SER A 1 91 ? -11.172 -10.475 4.235 1.00 93.56 91 SER A N 1
ATOM 706 C CA . SER A 1 91 ? -9.911 -10.948 3.649 1.00 93.56 91 SER A CA 1
ATOM 707 C C . SER A 1 91 ? -9.822 -10.488 2.198 1.00 93.56 91 SER A C 1
ATOM 709 O O . SER A 1 91 ? -10.788 -10.617 1.446 1.00 93.56 91 SER A O 1
ATOM 711 N N . ILE A 1 92 ? -8.679 -9.934 1.808 1.00 95.38 92 ILE A N 1
ATOM 712 C CA . ILE A 1 92 ? -8.384 -9.467 0.457 1.00 95.38 92 ILE A CA 1
ATOM 713 C C . ILE A 1 92 ? -7.142 -10.203 -0.025 1.00 95.38 92 ILE A C 1
ATOM 715 O O . ILE A 1 92 ? -6.010 -9.836 0.293 1.00 95.38 92 ILE A O 1
ATOM 719 N N . ARG A 1 93 ? -7.363 -11.246 -0.814 1.00 94.94 93 ARG A N 1
ATOM 720 C CA . ARG A 1 93 ? -6.304 -12.021 -1.453 1.00 94.94 93 ARG A CA 1
ATOM 721 C C . ARG A 1 93 ? -5.983 -11.427 -2.815 1.00 94.94 93 ARG A C 1
ATOM 723 O O . ARG A 1 93 ? -6.892 -11.225 -3.615 1.00 94.94 93 ARG A O 1
ATOM 730 N N . THR A 1 94 ? -4.708 -11.186 -3.088 1.00 94.31 94 THR A N 1
ATOM 731 C CA . THR A 1 94 ? -4.248 -10.579 -4.340 1.00 94.31 94 THR A CA 1
ATOM 732 C C . THR A 1 94 ? -3.173 -11.440 -4.979 1.00 94.31 94 THR A C 1
ATOM 734 O O . THR A 1 94 ? -2.156 -11.717 -4.350 1.00 94.31 94 THR A O 1
ATOM 737 N N . ILE A 1 95 ? -3.386 -11.818 -6.237 1.00 94.12 95 ILE A N 1
ATOM 738 C CA . ILE A 1 95 ? -2.377 -12.428 -7.109 1.00 94.12 95 ILE A CA 1
ATOM 739 C C . ILE A 1 95 ? -2.097 -11.442 -8.240 1.00 94.12 95 ILE A C 1
ATOM 741 O O . ILE A 1 95 ? -3.041 -10.924 -8.840 1.00 94.12 95 ILE A O 1
ATOM 745 N N . GLY A 1 96 ? -0.824 -11.183 -8.532 1.00 93.88 96 GLY A N 1
ATOM 746 C CA . GLY A 1 96 ? -0.403 -10.372 -9.669 1.00 93.88 96 GLY A CA 1
ATOM 747 C C . GLY A 1 96 ? 0.570 -11.114 -10.571 1.00 93.88 96 GLY A C 1
ATOM 748 O O . GLY A 1 96 ? 1.565 -11.647 -10.090 1.00 93.88 96 GLY A O 1
ATOM 749 N N . ILE A 1 97 ? 0.294 -11.122 -11.875 1.00 95.44 97 ILE A N 1
ATOM 750 C CA . ILE A 1 97 ? 1.064 -11.859 -12.884 1.00 95.44 97 ILE A CA 1
ATOM 751 C C . ILE A 1 97 ? 1.531 -10.873 -13.966 1.00 95.44 97 ILE A C 1
ATOM 753 O O . ILE A 1 97 ? 0.724 -10.460 -14.806 1.00 95.44 97 ILE A O 1
ATOM 757 N N . PRO A 1 98 ? 2.816 -10.466 -13.954 1.00 96.12 98 PRO A N 1
ATOM 758 C CA . PRO A 1 98 ? 3.398 -9.614 -14.988 1.00 96.12 98 PRO A CA 1
ATOM 759 C C . PRO A 1 98 ? 3.444 -10.295 -16.358 1.00 96.12 98 PRO A C 1
ATOM 761 O O . PRO A 1 98 ? 3.745 -11.483 -16.460 1.00 96.12 98 PRO A O 1
ATOM 764 N N . GLN A 1 99 ? 3.158 -9.541 -17.417 1.00 94.19 99 GLN A N 1
ATOM 765 C CA . GLN A 1 99 ? 3.061 -10.031 -18.790 1.00 94.19 99 GLN A CA 1
ATOM 766 C C . GLN A 1 99 ? 3.446 -8.979 -19.822 1.00 94.19 99 GLN A C 1
ATOM 768 O O . GLN A 1 99 ? 3.475 -7.779 -19.542 1.00 94.19 99 GLN A O 1
ATOM 773 N N . GLY A 1 100 ? 3.624 -9.451 -21.054 1.00 93.75 100 GLY A N 1
ATOM 774 C CA . GLY A 1 100 ? 3.967 -8.628 -22.201 1.00 93.75 100 GLY A CA 1
ATOM 775 C C . GLY A 1 100 ? 5.460 -8.337 -22.265 1.00 93.75 100 GLY A C 1
ATOM 776 O O . GLY A 1 100 ? 6.260 -8.828 -21.470 1.00 93.75 100 GLY A O 1
ATOM 777 N N . GLU A 1 101 ? 5.835 -7.545 -23.257 1.00 92.56 101 GLU A N 1
ATOM 778 C CA . GLU A 1 101 ? 7.219 -7.131 -23.465 1.00 92.56 101 GLU A CA 1
ATOM 779 C C . GLU A 1 101 ? 7.516 -5.839 -22.713 1.00 92.56 101 GLU A C 1
ATOM 781 O O . GLU A 1 101 ? 6.625 -5.006 -22.547 1.00 92.56 101 GLU A O 1
ATOM 786 N N . ASN A 1 102 ? 8.786 -5.621 -22.356 1.00 89.81 102 ASN A N 1
ATOM 787 C CA . ASN A 1 102 ? 9.260 -4.344 -21.813 1.00 89.81 102 ASN A CA 1
ATOM 788 C C . ASN A 1 102 ? 8.634 -3.947 -20.461 1.00 89.81 102 ASN A C 1
ATOM 790 O O . ASN A 1 102 ? 8.402 -2.764 -20.207 1.00 89.81 102 ASN A O 1
ATOM 794 N N . LEU A 1 103 ? 8.389 -4.931 -19.590 1.00 95.31 103 LEU A N 1
ATOM 795 C CA . LEU A 1 103 ? 8.039 -4.695 -18.187 1.00 95.31 103 LEU A CA 1
ATOM 796 C C . LEU A 1 103 ? 9.076 -3.782 -17.508 1.00 95.31 103 LEU A C 1
ATOM 798 O O . LEU A 1 103 ? 10.267 -3.874 -17.832 1.00 95.31 103 LEU A O 1
ATOM 802 N N . PRO A 1 104 ? 8.658 -2.940 -16.544 1.00 95.00 104 PRO A N 1
ATOM 803 C CA . PRO A 1 104 ? 9.614 -2.265 -15.678 1.00 95.00 104 PRO A CA 1
ATOM 804 C C . PRO A 1 104 ? 10.445 -3.321 -14.961 1.00 95.00 104 PRO A C 1
ATOM 806 O O . PRO A 1 104 ? 9.920 -4.358 -14.551 1.00 95.00 104 PRO A O 1
ATOM 809 N N . ARG A 1 105 ? 11.746 -3.085 -14.824 1.00 93.94 105 ARG A N 1
ATOM 810 C CA . ARG A 1 105 ? 12.657 -4.032 -14.169 1.00 93.94 105 ARG A CA 1
ATOM 811 C C . ARG A 1 105 ? 12.256 -4.235 -12.710 1.00 93.94 105 ARG A C 1
ATOM 813 O O . ARG A 1 105 ? 12.313 -5.350 -12.189 1.00 93.94 105 ARG A O 1
ATOM 820 N N . THR A 1 106 ? 11.861 -3.147 -12.063 1.00 94.56 106 THR A N 1
ATOM 821 C CA . THR A 1 106 ? 11.460 -3.099 -10.660 1.00 94.56 106 THR A CA 1
ATOM 822 C C . THR A 1 106 ? 10.132 -2.368 -10.518 1.00 94.56 106 THR A C 1
ATOM 824 O O . THR A 1 106 ? 9.766 -1.541 -11.352 1.00 94.56 106 THR A O 1
ATOM 827 N N . LEU A 1 107 ? 9.404 -2.657 -9.444 1.00 95.31 107 LEU A N 1
ATOM 828 C CA . LEU A 1 107 ? 8.225 -1.900 -9.042 1.00 95.31 107 LEU A CA 1
ATOM 829 C C . LEU A 1 107 ? 8.566 -1.056 -7.812 1.00 95.31 107 LEU A C 1
ATOM 831 O O . LEU A 1 107 ? 9.195 -1.582 -6.901 1.00 95.31 107 LEU A O 1
ATOM 835 N N . PRO A 1 108 ? 8.084 0.194 -7.709 1.00 94.62 108 PRO A N 1
ATOM 836 C CA . PRO A 1 108 ? 8.212 1.004 -6.502 1.00 94.62 108 PRO A CA 1
ATOM 837 C C . PRO A 1 108 ? 7.570 0.356 -5.276 1.00 94.62 108 PRO A C 1
ATOM 839 O O . PRO A 1 108 ? 8.084 0.453 -4.169 1.00 94.62 108 PRO A O 1
ATOM 842 N N . ARG A 1 109 ? 6.407 -0.281 -5.465 1.00 95.69 109 ARG A N 1
ATOM 843 C CA . ARG A 1 109 ? 5.645 -0.938 -4.396 1.00 95.69 109 ARG A CA 1
ATOM 844 C C . ARG A 1 109 ? 4.523 -1.820 -4.916 1.00 95.69 109 ARG A C 1
ATOM 846 O O . ARG A 1 109 ? 3.926 -1.538 -5.960 1.00 95.69 109 ARG A O 1
ATOM 853 N N . VAL A 1 110 ? 4.158 -2.812 -4.115 1.00 95.94 110 VAL A N 1
ATOM 854 C CA . VAL A 1 110 ? 3.004 -3.692 -4.309 1.00 95.94 110 VAL A CA 1
ATOM 855 C C . VAL A 1 110 ? 2.148 -3.669 -3.043 1.00 95.94 110 VAL A C 1
ATOM 857 O O . VAL A 1 110 ? 2.618 -3.979 -1.952 1.00 95.94 110 VAL A O 1
ATOM 860 N N . GLY A 1 111 ? 0.879 -3.289 -3.193 1.00 96.12 111 GLY A N 1
ATOM 861 C CA . GLY A 1 111 ? -0.049 -3.148 -2.075 1.00 96.12 111 GLY A CA 1
ATOM 862 C C . GLY A 1 111 ? -1.263 -2.287 -2.404 1.00 96.12 111 GLY A C 1
ATOM 863 O O . GLY A 1 111 ? -1.447 -1.848 -3.545 1.00 96.12 111 GLY A O 1
ATOM 864 N N . PHE A 1 112 ? -2.042 -1.953 -1.382 1.00 96.00 112 PHE A N 1
ATOM 865 C CA . PHE A 1 112 ? -3.260 -1.157 -1.488 1.00 96.00 112 PHE A CA 1
ATOM 866 C C . PHE A 1 112 ? -3.057 0.301 -1.080 1.00 96.00 112 PHE A C 1
ATOM 868 O O . PHE A 1 112 ? -2.250 0.640 -0.217 1.00 96.00 112 PHE A O 1
ATOM 875 N N . THR A 1 113 ? -3.844 1.171 -1.702 1.00 96.19 113 THR A N 1
ATOM 876 C CA . THR A 1 113 ? -4.055 2.543 -1.247 1.00 96.19 113 THR A CA 1
ATOM 877 C C . THR A 1 113 ? -5.548 2.722 -1.034 1.00 96.19 113 THR A C 1
ATOM 879 O O . THR A 1 113 ? -6.338 2.380 -1.912 1.00 96.19 113 THR A O 1
ATOM 882 N N . MET A 1 114 ? -5.9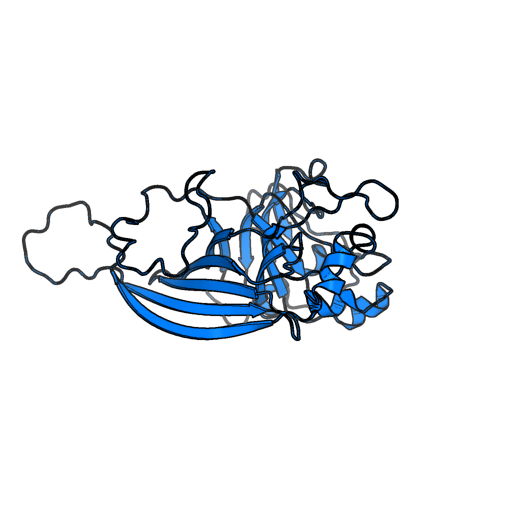29 3.236 0.128 1.00 95.50 114 MET A N 1
ATOM 883 C CA . MET A 1 114 ? -7.311 3.543 0.476 1.00 95.50 114 MET A CA 1
ATOM 884 C C . MET A 1 114 ? -7.392 4.912 1.141 1.00 95.50 114 MET A C 1
ATOM 886 O O . MET A 1 114 ? -6.418 5.399 1.714 1.00 95.50 114 MET A O 1
ATOM 890 N N . GLU A 1 115 ? -8.566 5.525 1.072 1.00 96.12 115 GLU A N 1
ATOM 891 C CA . GLU A 1 115 ? -8.855 6.749 1.805 1.00 96.12 115 GLU A CA 1
ATOM 892 C C . GLU A 1 115 ? -9.923 6.511 2.851 1.00 96.12 115 GLU A C 1
ATOM 894 O O . GLU A 1 115 ? -10.999 5.993 2.553 1.00 96.12 115 GLU A O 1
ATOM 899 N N . LEU A 1 116 ? -9.621 6.937 4.071 1.00 95.62 116 LEU A N 1
ATOM 900 C CA . LEU A 1 116 ? -10.562 6.935 5.175 1.00 95.62 116 LEU A CA 1
ATOM 901 C C . LEU A 1 116 ? -11.052 8.369 5.420 1.00 95.62 116 LEU A C 1
ATOM 903 O O . LEU A 1 116 ? -10.270 9.316 5.278 1.00 95.62 116 LEU A O 1
ATOM 907 N N . PRO A 1 117 ? -12.328 8.555 5.802 1.00 94.44 117 PRO A N 1
ATOM 908 C CA . PRO A 1 117 ? -12.866 9.869 6.136 1.00 94.44 117 PRO A CA 1
ATOM 909 C C . PRO A 1 117 ? -12.061 10.593 7.222 1.00 94.44 117 PRO A C 1
ATOM 911 O O . PRO A 1 117 ? -11.426 9.964 8.068 1.00 94.44 117 PRO A O 1
ATOM 914 N N . SER A 1 118 ? -12.163 11.922 7.261 1.00 92.69 118 SER A N 1
ATOM 915 C CA . SER A 1 118 ? -11.476 12.777 8.244 1.00 92.69 118 SER A CA 1
ATOM 916 C C . SER A 1 118 ? -11.733 12.418 9.713 1.00 92.69 118 SER A C 1
ATOM 918 O O . SER A 1 118 ? -10.899 12.700 10.570 1.00 92.69 118 SER A O 1
ATOM 920 N N . SER A 1 119 ? -12.833 11.725 10.022 1.00 91.31 119 SER A N 1
ATOM 921 C CA . SER A 1 119 ? -13.119 11.219 11.370 1.00 91.31 119 SER A CA 1
ATOM 922 C C . SER A 1 119 ? -12.112 10.174 11.873 1.00 91.31 119 SER A C 1
ATOM 924 O O . SER A 1 119 ? -12.089 9.878 13.061 1.00 91.31 119 SER A O 1
ATOM 926 N N . TRP A 1 120 ? -11.263 9.629 11.001 1.00 93.69 120 TRP A N 1
ATOM 927 C CA . TRP A 1 120 ? -10.171 8.715 11.353 1.00 93.69 120 TRP A CA 1
ATOM 928 C C . TRP A 1 120 ? -8.827 9.433 11.551 1.00 93.69 120 TRP A C 1
ATOM 930 O O . TRP A 1 120 ? -7.830 8.800 11.893 1.00 93.69 120 TRP A O 1
ATOM 940 N N . ALA A 1 121 ? -8.762 10.744 11.298 1.00 91.25 121 ALA A N 1
ATOM 941 C CA . ALA A 1 121 ? -7.502 11.482 11.246 1.00 91.25 121 ALA A CA 1
ATOM 942 C C . ALA A 1 121 ? -6.993 11.970 12.609 1.00 91.25 121 ALA A C 1
ATOM 944 O O . ALA A 1 121 ? -5.801 12.259 12.755 1.00 91.25 121 ALA A O 1
ATOM 945 N N . SER A 1 122 ? -7.887 12.125 13.585 1.00 83.75 122 SER A N 1
ATOM 946 C CA . SER A 1 122 ? -7.573 12.707 14.887 1.00 83.75 122 SER A CA 1
ATOM 947 C C . SER A 1 122 ? -8.557 12.263 15.959 1.00 83.75 122 SER A C 1
ATOM 949 O O . SER A 1 122 ? -9.706 11.956 15.658 1.00 83.75 122 SER A O 1
ATOM 951 N N . THR A 1 123 ? -8.101 12.291 17.207 1.00 72.56 123 THR A N 1
ATOM 952 C CA . THR A 1 123 ? -8.889 12.029 18.415 1.00 72.56 123 THR A CA 1
ATOM 953 C C . THR A 1 123 ? -9.694 13.236 18.904 1.00 72.56 123 THR A C 1
ATOM 955 O O . THR A 1 123 ? -10.624 13.066 19.689 1.00 72.56 123 THR A O 1
ATOM 958 N N . THR A 1 124 ? -9.401 14.451 18.420 1.00 65.31 124 THR A N 1
ATOM 959 C CA . THR A 1 124 ? -10.071 15.681 18.871 1.00 65.31 124 THR A CA 1
ATOM 960 C C . THR A 1 124 ? -10.674 16.453 17.699 1.00 65.31 124 THR A C 1
ATOM 962 O O . THR A 1 124 ? -10.001 16.745 16.715 1.00 65.31 124 THR A O 1
ATOM 965 N N . THR A 1 125 ? -11.931 16.882 17.830 1.00 52.06 125 THR A N 1
ATOM 966 C CA . THR A 1 125 ? -12.661 17.675 16.821 1.00 52.06 125 THR A CA 1
ATOM 967 C C . THR A 1 125 ? -12.167 19.132 16.683 1.00 52.06 125 THR A C 1
ATOM 969 O O . THR A 1 125 ? -12.763 19.917 15.947 1.00 52.06 125 THR A O 1
ATOM 972 N N . THR A 1 126 ? -11.110 19.555 17.391 1.00 43.44 126 THR A N 1
ATOM 973 C CA . THR A 1 126 ? -10.677 20.963 17.437 1.00 43.44 126 THR A CA 1
ATOM 974 C C . THR A 1 126 ? -9.538 21.310 16.470 1.00 43.44 126 THR A C 1
ATOM 976 O O . THR A 1 126 ? -8.376 20.996 16.691 1.00 43.44 126 THR A O 1
ATOM 979 N N . SER A 1 127 ? -9.934 22.094 15.462 1.00 38.81 127 SER A N 1
ATOM 980 C CA . SER A 1 127 ? -9.199 23.015 14.581 1.00 38.81 127 SER A CA 1
ATOM 981 C C . SER A 1 127 ? -8.001 22.490 13.755 1.00 38.81 127 SER A C 1
ATOM 983 O O . SER A 1 127 ? -6.943 22.186 14.307 1.00 38.81 127 SER A O 1
ATOM 985 N N . PRO A 1 128 ? -8.081 22.546 12.408 1.00 44.69 128 PRO A N 1
ATOM 986 C CA . PRO A 1 128 ? -7.003 22.164 11.484 1.00 44.69 128 PRO A CA 1
ATOM 987 C C . PRO A 1 128 ? -5.774 23.101 11.502 1.00 44.69 128 PRO A C 1
ATOM 989 O O . PRO A 1 128 ? -4.806 22.851 10.787 1.00 44.69 128 PRO A O 1
ATOM 992 N N . ASN A 1 129 ? -5.785 24.158 12.326 1.00 40.25 129 ASN A N 1
ATOM 993 C CA . ASN A 1 129 ? -4.760 25.210 12.365 1.00 40.25 129 ASN A CA 1
ATOM 994 C C . ASN A 1 129 ? -3.706 25.059 13.476 1.00 40.25 129 ASN A C 1
ATOM 996 O O . ASN A 1 129 ? -2.948 25.999 13.722 1.00 40.25 129 ASN A O 1
ATOM 1000 N N . ARG A 1 130 ? -3.605 23.910 14.159 1.00 45.53 130 ARG A N 1
ATOM 1001 C CA . ARG A 1 130 ? -2.460 23.686 15.056 1.00 45.53 130 ARG A CA 1
ATOM 1002 C C . ARG A 1 130 ? -1.200 23.506 14.206 1.00 45.53 130 ARG A C 1
ATOM 1004 O O . ARG A 1 130 ? -1.079 22.538 13.459 1.00 45.53 130 ARG A O 1
ATOM 1011 N N . THR A 1 131 ? -0.278 24.461 14.307 1.00 42.03 131 THR A N 1
ATOM 1012 C CA . THR A 1 131 ? 1.027 24.431 13.639 1.00 42.03 131 THR A CA 1
ATOM 1013 C C . THR A 1 131 ? 1.702 23.070 13.881 1.00 42.03 131 THR A C 1
ATOM 1015 O O . THR A 1 131 ? 1.743 22.650 15.041 1.00 42.03 131 THR A O 1
ATOM 1018 N N . PRO A 1 132 ? 2.273 22.393 12.862 1.00 41.47 132 PRO A N 1
ATOM 1019 C CA . PRO A 1 132 ? 2.907 21.065 12.977 1.00 41.47 132 PRO A CA 1
ATOM 1020 C C . PRO A 1 132 ? 4.103 20.934 13.951 1.00 41.47 132 PRO A C 1
ATOM 1022 O O . PRO A 1 132 ? 4.830 19.948 13.895 1.00 41.47 132 PRO A O 1
ATOM 1025 N N . GLY A 1 133 ? 4.341 21.910 14.832 1.00 40.75 133 GLY A N 1
ATOM 1026 C CA . GLY A 1 133 ? 5.499 21.989 15.725 1.00 40.75 133 GLY A CA 1
ATOM 1027 C C . GLY A 1 133 ? 5.217 21.792 17.219 1.00 40.75 133 GLY A C 1
ATOM 1028 O O . GLY A 1 133 ? 6.160 21.837 18.003 1.00 40.75 133 GLY A O 1
ATOM 1029 N N . SER A 1 134 ? 3.972 21.585 17.664 1.00 42.78 134 SER A N 1
ATOM 1030 C CA . SER A 1 134 ? 3.713 21.333 19.091 1.00 42.78 134 SER A CA 1
ATOM 1031 C C . SER A 1 134 ? 3.877 19.844 19.404 1.00 42.78 134 SER A C 1
ATOM 1033 O O . SER A 1 134 ? 2.993 19.072 19.053 1.00 42.78 134 SER A O 1
ATOM 1035 N N . THR A 1 135 ? 5.006 19.474 20.017 1.00 46.91 135 THR A N 1
ATOM 1036 C CA . THR A 1 135 ? 5.339 18.181 20.654 1.00 46.91 135 THR A CA 1
ATOM 1037 C C . THR A 1 135 ? 4.628 16.958 20.072 1.00 46.91 135 THR A C 1
ATOM 1039 O O . THR A 1 135 ? 3.470 16.709 20.402 1.00 46.91 135 THR A O 1
ATOM 1042 N N . LYS A 1 136 ? 5.339 16.150 19.267 1.00 56.78 136 LYS A N 1
ATOM 1043 C CA . LYS A 1 136 ? 4.810 14.857 18.813 1.00 56.78 136 LYS A CA 1
ATOM 1044 C C . LYS A 1 136 ? 4.338 14.057 20.032 1.00 56.78 136 LYS A C 1
ATOM 1046 O O . LYS A 1 136 ? 5.132 13.759 20.919 1.00 56.78 136 LYS A O 1
ATOM 1051 N N . SER A 1 137 ? 3.061 13.705 20.057 1.00 59.62 137 SER A N 1
ATOM 1052 C CA . SER A 1 137 ? 2.391 12.949 21.117 1.00 59.62 137 SER A CA 1
ATOM 1053 C C . SER A 1 137 ? 2.714 11.454 21.077 1.00 59.62 137 SER A C 1
ATOM 1055 O O . SER A 1 137 ? 1.961 10.645 21.615 1.00 59.62 137 SER A O 1
ATOM 1057 N N . ILE A 1 138 ? 3.817 11.074 20.419 1.00 60.66 138 ILE A N 1
ATOM 1058 C CA . ILE A 1 138 ? 4.108 9.678 20.132 1.00 60.66 138 ILE A CA 1
ATOM 1059 C C . ILE A 1 138 ? 4.369 8.939 21.436 1.00 60.66 138 ILE A C 1
ATOM 1061 O O . ILE A 1 138 ? 5.420 9.087 22.062 1.00 60.66 138 ILE A O 1
ATOM 1065 N N . ALA A 1 139 ? 3.402 8.114 21.809 1.00 67.44 139 ALA A N 1
ATOM 1066 C CA . ALA A 1 139 ? 3.535 7.193 22.911 1.00 67.44 139 ALA A CA 1
ATOM 1067 C C . ALA A 1 139 ? 4.264 5.935 22.409 1.00 67.44 139 ALA A C 1
ATOM 1069 O O . ALA A 1 139 ? 3.951 5.404 21.339 1.00 67.44 139 ALA A O 1
ATOM 1070 N N . VAL A 1 140 ? 5.264 5.498 23.173 1.00 71.38 140 VAL A N 1
ATOM 1071 C CA . VAL A 1 140 ? 6.111 4.328 22.897 1.00 71.38 140 VAL A CA 1
ATOM 1072 C C . VAL A 1 140 ? 5.863 3.295 23.989 1.00 71.38 140 VAL A C 1
ATOM 1074 O O . VAL A 1 140 ? 5.715 3.673 25.148 1.00 71.38 140 VAL A O 1
ATOM 1077 N N . ASP A 1 141 ? 5.814 2.015 23.618 1.00 64.56 141 ASP A N 1
ATOM 1078 C CA . ASP A 1 141 ? 5.571 0.885 24.527 1.00 64.56 141 ASP A CA 1
ATOM 1079 C C . ASP A 1 141 ? 4.294 1.067 25.353 1.00 64.56 141 ASP A C 1
ATOM 1081 O O . ASP A 1 141 ? 4.239 0.886 26.570 1.00 64.56 141 ASP A O 1
ATOM 1085 N N . VAL A 1 142 ? 3.240 1.469 24.647 1.00 62.16 142 VAL A N 1
ATOM 1086 C CA . VAL A 1 142 ? 1.952 1.814 25.234 1.00 62.16 142 VAL A CA 1
ATOM 1087 C C . VAL A 1 142 ? 1.302 0.571 25.851 1.00 62.16 142 VAL A C 1
ATOM 1089 O O . VAL A 1 142 ? 0.767 -0.278 25.143 1.00 62.16 142 VAL A O 1
ATOM 1092 N N . GLY A 1 143 ? 1.341 0.478 27.181 1.00 49.66 143 GLY A N 1
ATOM 1093 C CA . GLY A 1 143 ? 0.667 -0.554 27.977 1.00 49.66 143 GLY A CA 1
ATOM 1094 C C . GLY A 1 143 ? -0.771 -0.210 28.398 1.00 49.66 143 GLY A C 1
ATOM 1095 O O . GLY A 1 143 ? -1.281 -0.848 29.314 1.00 49.66 143 GLY A O 1
ATOM 1096 N N . GLY A 1 144 ? -1.419 0.798 27.791 1.00 54.22 144 GLY A N 1
ATOM 1097 C CA . GLY A 1 144 ? -2.756 1.268 28.191 1.00 54.22 144 GLY A CA 1
ATOM 1098 C C . GLY A 1 144 ? -3.522 2.095 27.143 1.00 54.22 144 GLY A C 1
ATOM 1099 O O . GLY A 1 144 ? -2.993 2.415 26.079 1.00 54.22 144 GLY A O 1
ATOM 1100 N N . ASP A 1 145 ? -4.781 2.423 27.465 1.00 54.03 145 ASP A N 1
ATOM 1101 C CA . ASP A 1 145 ? -5.760 3.161 26.644 1.00 54.03 145 ASP A CA 1
ATOM 1102 C C . ASP A 1 145 ? -5.327 4.605 26.350 1.00 54.03 145 ASP A C 1
ATOM 1104 O O . ASP A 1 145 ? -5.781 5.571 26.964 1.00 54.03 145 ASP A O 1
ATOM 1108 N N . ILE A 1 146 ? -4.444 4.779 25.375 1.00 64.69 146 ILE A N 1
ATOM 1109 C CA . ILE A 1 146 ? -4.309 6.076 24.720 1.00 64.69 146 ILE A CA 1
ATOM 1110 C C . ILE A 1 146 ? -5.472 6.262 23.754 1.00 64.69 146 ILE A C 1
ATOM 1112 O O . ILE A 1 146 ? -5.826 5.369 22.976 1.00 64.69 146 ILE A O 1
ATOM 1116 N N . ASP A 1 147 ? -6.052 7.455 23.771 1.00 79.38 147 ASP A N 1
ATOM 1117 C CA . ASP A 1 147 ? -6.969 7.847 22.720 1.00 79.38 147 ASP A CA 1
ATOM 1118 C C . ASP A 1 147 ? -6.140 8.174 21.476 1.00 79.38 147 ASP A C 1
ATOM 1120 O O . ASP A 1 147 ? -5.601 9.271 21.362 1.00 79.38 147 ASP A O 1
ATOM 1124 N N . ALA A 1 148 ? -5.939 7.188 20.598 1.00 88.19 148 ALA A N 1
ATOM 1125 C CA . ALA A 1 148 ? -5.106 7.305 19.404 1.00 88.19 148 ALA A CA 1
ATOM 1126 C C . ALA A 1 148 ? -5.939 7.243 18.122 1.00 88.19 148 ALA A C 1
ATOM 1128 O O . ALA A 1 148 ? -6.869 6.439 17.993 1.00 88.19 148 ALA A O 1
ATOM 1129 N N . ALA A 1 149 ? -5.559 8.057 17.136 1.00 91.81 149 ALA A N 1
ATOM 1130 C CA . ALA A 1 149 ? -6.061 7.922 15.773 1.00 91.81 149 ALA A CA 1
ATOM 1131 C C . ALA A 1 149 ? -5.478 6.667 15.113 1.00 91.81 149 ALA A C 1
ATOM 1133 O O . ALA A 1 149 ? -6.186 5.957 14.399 1.00 91.81 149 ALA A O 1
ATOM 1134 N N . LEU A 1 150 ? -4.202 6.371 15.393 1.00 94.56 150 LEU A N 1
ATOM 1135 C CA . LEU A 1 150 ? -3.484 5.245 14.810 1.00 94.56 150 LEU A CA 1
ATOM 1136 C C . LEU A 1 150 ? -2.491 4.643 15.811 1.00 94.56 150 LEU A C 1
ATOM 1138 O O . LEU A 1 150 ? -1.704 5.357 16.432 1.00 94.56 150 LEU A O 1
ATOM 1142 N N . THR A 1 151 ? -2.517 3.319 15.939 1.00 95.12 151 THR A N 1
ATOM 1143 C CA . THR A 1 151 ? -1.593 2.510 16.746 1.00 95.12 151 THR A CA 1
ATOM 1144 C C . THR A 1 151 ? -1.024 1.393 15.881 1.00 95.12 151 THR A C 1
ATOM 1146 O O . THR A 1 151 ? -1.760 0.790 15.106 1.00 95.12 151 THR A O 1
ATOM 1149 N N . TRP A 1 152 ? 0.261 1.080 16.007 1.00 96.19 152 TRP A N 1
ATOM 1150 C CA . TRP A 1 152 ? 0.882 -0.024 15.280 1.00 96.19 152 TRP A CA 1
ATOM 1151 C C . TRP A 1 152 ? 1.917 -0.742 16.133 1.00 96.19 152 TRP A C 1
ATOM 1153 O O . TRP A 1 152 ? 2.506 -0.160 17.045 1.00 96.19 152 TRP A O 1
ATOM 1163 N N . TYR A 1 153 ? 2.161 -2.007 15.803 1.00 95.75 153 TYR A N 1
ATOM 1164 C CA . TYR A 1 153 ? 3.310 -2.752 16.305 1.00 95.75 153 TYR A CA 1
ATOM 1165 C C . TYR A 1 153 ? 4.250 -3.058 15.149 1.00 95.75 153 TYR A C 1
ATOM 1167 O O . TYR A 1 153 ? 3.883 -3.754 14.198 1.00 95.75 153 TYR A O 1
ATOM 1175 N N . GLY A 1 154 ? 5.456 -2.516 15.225 1.00 95.81 154 GLY A N 1
ATOM 1176 C CA . GLY A 1 154 ? 6.418 -2.516 14.131 1.00 95.81 154 GLY A CA 1
ATOM 1177 C C . GLY A 1 154 ? 7.600 -1.629 14.475 1.00 95.81 154 GLY A C 1
ATOM 1178 O O . GLY A 1 154 ? 7.907 -1.441 15.653 1.00 95.81 154 GLY A O 1
ATOM 1179 N N . ARG A 1 155 ? 8.271 -1.079 13.463 1.00 95.25 155 ARG A N 1
ATOM 1180 C CA . ARG A 1 155 ? 9.435 -0.220 13.682 1.00 95.25 155 ARG A CA 1
ATOM 1181 C C . ARG A 1 155 ? 9.091 1.238 13.906 1.00 95.25 155 ARG A C 1
ATOM 1183 O O . ARG A 1 155 ? 8.504 1.860 13.028 1.00 95.25 155 ARG A O 1
ATOM 1190 N N . GLY A 1 156 ? 9.627 1.761 15.007 1.00 91.25 156 GLY A N 1
ATOM 1191 C CA . GLY A 1 156 ? 9.876 3.165 15.298 1.00 91.25 156 GLY A CA 1
ATOM 1192 C C . GLY A 1 156 ? 8.669 4.075 15.212 1.00 91.25 156 GLY A C 1
ATOM 1193 O O . GLY A 1 156 ? 7.603 3.709 14.746 1.00 91.25 156 GLY A O 1
ATOM 1194 N N . HIS A 1 157 ? 8.863 5.319 15.627 1.00 87.06 157 HIS A N 1
ATOM 1195 C CA . HIS A 1 157 ? 7.909 6.376 15.320 1.00 87.06 157 HIS A CA 1
ATOM 1196 C C . HIS A 1 157 ? 8.255 7.126 14.029 1.00 87.06 157 HIS A C 1
ATOM 1198 O O . HIS A 1 157 ? 7.387 7.757 13.415 1.00 87.06 157 HIS A O 1
ATOM 1204 N N . GLY A 1 158 ? 9.541 7.128 13.669 1.00 91.19 158 GLY A N 1
ATOM 1205 C CA . GLY A 1 158 ? 10.056 7.737 12.457 1.00 91.19 158 GLY A CA 1
ATOM 1206 C C . GLY A 1 158 ? 9.807 6.847 11.252 1.00 91.19 158 GLY A C 1
ATOM 1207 O O . GLY A 1 158 ? 9.300 5.732 11.359 1.00 91.19 158 GLY A O 1
ATOM 1208 N N . GLU A 1 159 ? 10.166 7.363 10.088 1.00 94.81 159 GLU A N 1
ATOM 1209 C CA . GLU A 1 159 ? 10.126 6.564 8.874 1.00 94.81 159 GLU A CA 1
ATOM 1210 C C . GLU A 1 159 ? 11.223 5.492 8.846 1.00 94.81 159 GLU A C 1
ATOM 1212 O O . GLU A 1 159 ? 12.300 5.648 9.428 1.00 94.81 159 GLU A O 1
ATOM 1217 N N . SER A 1 160 ? 10.937 4.399 8.149 1.00 96.12 160 SER A N 1
ATOM 1218 C CA . SER A 1 160 ? 11.859 3.299 7.906 1.00 96.12 160 SER A CA 1
ATOM 1219 C C . SER A 1 160 ? 11.575 2.613 6.571 1.00 96.12 160 SER A C 1
ATOM 1221 O O . SER A 1 160 ? 10.429 2.492 6.139 1.00 96.12 160 SER A O 1
ATOM 1223 N N . TYR A 1 161 ? 12.654 2.161 5.941 1.00 94.31 161 TYR A N 1
ATOM 1224 C CA . TYR A 1 161 ? 12.687 1.426 4.671 1.00 94.31 161 TYR A CA 1
ATOM 1225 C C . TYR A 1 161 ? 13.608 0.217 4.842 1.00 94.31 161 TYR A C 1
ATOM 1227 O O . TYR A 1 161 ? 14.379 0.192 5.804 1.00 94.31 161 TYR A O 1
ATOM 1235 N N . ASN A 1 162 ? 13.544 -0.786 3.968 1.00 90.31 162 ASN A N 1
ATOM 1236 C CA . ASN A 1 162 ? 14.257 -2.049 4.206 1.00 90.31 162 ASN A CA 1
ATOM 1237 C C . ASN A 1 162 ? 15.785 -1.891 4.393 1.00 90.31 162 ASN A C 1
ATOM 1239 O O . ASN A 1 162 ? 16.329 -2.493 5.324 1.00 90.31 162 ASN A O 1
ATOM 1243 N N . ASP A 1 163 ? 16.431 -0.982 3.658 1.00 88.81 163 ASP A N 1
ATOM 1244 C CA . ASP A 1 163 ? 17.840 -0.577 3.825 1.00 88.81 163 ASP A CA 1
ATOM 1245 C C . ASP A 1 163 ? 18.071 0.515 4.886 1.00 88.81 163 ASP A C 1
ATOM 1247 O O . ASP A 1 163 ? 19.203 0.745 5.320 1.00 88.81 163 ASP A O 1
ATOM 1251 N N . LYS A 1 164 ? 17.014 1.190 5.351 1.00 92.19 164 LYS A N 1
ATOM 1252 C CA . LYS A 1 164 ? 17.065 2.300 6.319 1.00 92.19 164 LYS A CA 1
ATOM 1253 C C . LYS A 1 164 ? 16.107 2.072 7.490 1.00 92.19 164 LYS A C 1
ATOM 1255 O O . LYS A 1 164 ? 15.159 2.834 7.689 1.00 92.19 164 LYS A O 1
ATOM 1260 N N . LYS A 1 165 ? 16.348 1.024 8.289 1.00 94.44 165 LYS A N 1
ATOM 1261 C CA . LYS A 1 165 ? 15.441 0.647 9.396 1.00 94.44 165 LYS A CA 1
ATOM 1262 C C . LYS A 1 165 ? 16.055 0.370 10.760 1.00 94.44 165 LYS A C 1
ATOM 1264 O O . LYS A 1 165 ? 15.334 0.403 11.752 1.00 94.44 165 LYS A O 1
ATOM 1269 N N . LEU A 1 166 ? 17.360 0.119 10.854 1.00 94.88 166 LEU A N 1
ATOM 1270 C CA . LEU A 1 166 ? 17.966 -0.362 12.107 1.00 94.88 166 LEU A CA 1
ATOM 1271 C C . LEU A 1 166 ? 17.959 0.667 13.249 1.00 94.88 166 LEU A C 1
ATOM 1273 O O . LEU A 1 166 ? 17.984 0.277 14.413 1.00 94.88 166 LEU A O 1
ATOM 1277 N N . SER A 1 167 ? 17.866 1.966 12.944 1.00 94.62 167 SER A N 1
ATOM 1278 C CA . SER A 1 167 ? 17.681 3.010 13.965 1.00 94.62 167 SER A CA 1
ATOM 1279 C C . SER A 1 167 ? 16.273 3.013 14.570 1.00 94.62 167 SER A C 1
ATOM 1281 O O . SER A 1 167 ? 16.076 3.520 15.674 1.00 94.62 167 SER A O 1
ATOM 1283 N N . GLN A 1 168 ? 15.294 2.436 13.868 1.00 95.81 168 GLN A N 1
ATOM 1284 C CA . GLN A 1 168 ? 13.914 2.323 14.317 1.00 95.81 168 GLN A CA 1
ATOM 1285 C C . GLN A 1 168 ? 13.725 0.994 15.064 1.00 95.81 168 GLN A C 1
ATOM 1287 O O . GLN A 1 168 ? 13.715 -0.091 14.468 1.00 95.81 168 GLN A O 1
ATOM 1292 N N . ARG A 1 169 ? 13.596 1.087 16.394 1.00 95.06 169 ARG A N 1
ATOM 1293 C CA . ARG A 1 169 ? 13.355 -0.064 17.280 1.00 95.06 169 ARG A CA 1
ATOM 1294 C C . ARG A 1 169 ? 11.986 -0.680 17.016 1.00 95.06 169 ARG A C 1
ATOM 1296 O O . ARG A 1 169 ? 11.078 0.012 16.579 1.00 95.06 169 ARG A O 1
ATOM 1303 N N . VAL A 1 170 ? 11.839 -1.971 17.291 1.00 95.62 170 VAL A N 1
ATOM 1304 C CA . VAL A 1 170 ? 10.530 -2.631 17.245 1.00 95.62 170 VAL A CA 1
ATOM 1305 C C . VAL A 1 170 ? 9.810 -2.401 18.570 1.00 95.62 170 VAL A C 1
ATOM 1307 O O . VAL A 1 170 ? 10.412 -2.590 19.624 1.00 95.62 170 VAL A O 1
ATOM 1310 N N . GLY A 1 171 ? 8.539 -2.016 18.512 1.00 94.38 171 GLY A N 1
ATOM 1311 C CA . GLY A 1 171 ? 7.715 -1.721 19.682 1.00 94.38 171 GLY A CA 1
ATOM 1312 C C . GLY A 1 171 ? 6.277 -1.389 19.296 1.00 94.38 171 GLY A C 1
ATOM 1313 O O . GLY A 1 171 ? 5.915 -1.424 18.115 1.00 94.38 171 GLY A O 1
ATOM 1314 N N . THR A 1 172 ? 5.453 -1.080 20.297 1.00 94.44 172 THR A N 1
ATOM 1315 C CA . THR A 1 172 ? 4.099 -0.551 20.075 1.00 94.44 172 THR A CA 1
ATOM 1316 C C . THR A 1 172 ? 4.162 0.967 20.080 1.00 94.44 172 THR A C 1
ATOM 1318 O O . THR A 1 172 ? 4.588 1.569 21.065 1.00 94.44 172 THR A O 1
ATOM 1321 N N . TYR A 1 173 ? 3.710 1.581 18.994 1.00 94.06 173 TYR A N 1
ATOM 1322 C CA . TYR A 1 173 ? 3.713 3.024 18.799 1.00 94.06 173 TYR A CA 1
ATOM 1323 C C . TYR A 1 173 ? 2.311 3.521 18.499 1.00 94.06 173 TYR A C 1
ATOM 1325 O O . TYR A 1 173 ? 1.469 2.785 17.978 1.00 94.06 173 TYR A O 1
ATOM 1333 N N . ALA A 1 174 ? 2.065 4.791 18.789 1.00 92.94 174 ALA A N 1
ATOM 1334 C CA . ALA A 1 174 ? 0.803 5.413 18.450 1.00 92.94 174 ALA A CA 1
ATOM 1335 C C . ALA A 1 174 ? 0.884 6.926 18.329 1.00 92.94 174 ALA A C 1
ATOM 1337 O O . ALA A 1 174 ? 1.762 7.564 18.908 1.00 92.94 174 ALA A O 1
ATOM 1338 N N . VAL A 1 175 ? -0.081 7.478 17.601 1.00 91.00 175 VAL A N 1
ATOM 1339 C CA . VAL A 1 175 ? -0.249 8.911 17.366 1.00 91.00 175 VAL A CA 1
ATOM 1340 C C . VAL A 1 175 ? -1.699 9.324 17.587 1.00 91.00 175 VAL A C 1
ATOM 1342 O O . VAL A 1 175 ? -2.637 8.587 17.263 1.00 91.00 175 VAL A O 1
ATOM 1345 N N . GLN A 1 176 ? -1.889 10.526 18.121 1.00 88.50 176 GLN A N 1
ATOM 1346 C CA . GLN A 1 176 ? -3.217 11.121 18.262 1.00 88.50 176 GLN A CA 1
ATOM 1347 C C . GLN A 1 176 ? -3.684 11.760 16.954 1.00 88.50 176 GLN A C 1
ATOM 1349 O O . GLN A 1 176 ? -4.886 11.838 16.711 1.00 88.50 176 GLN A O 1
ATOM 1354 N N . PHE A 1 177 ? -2.747 12.189 16.101 1.00 90.38 177 PHE A N 1
ATOM 1355 C CA . PHE A 1 177 ? -3.029 12.844 14.829 1.00 90.38 177 PHE A CA 1
ATOM 1356 C C . PHE A 1 177 ? -2.222 12.200 13.701 1.00 90.38 177 PHE A C 1
ATOM 1358 O O . PHE A 1 177 ? -0.999 12.086 13.778 1.00 90.38 177 PHE A O 1
ATOM 1365 N N . ILE A 1 178 ? -2.879 11.871 12.588 1.00 94.12 178 ILE A N 1
ATOM 1366 C CA . ILE A 1 178 ? -2.204 11.310 11.404 1.00 94.12 178 ILE A CA 1
ATOM 1367 C C . ILE A 1 178 ? -1.107 12.244 10.871 1.00 94.12 178 ILE A C 1
ATOM 1369 O O . ILE A 1 178 ? -0.076 11.779 10.388 1.00 94.12 178 ILE A O 1
ATOM 1373 N N . SER A 1 179 ? -1.257 13.562 11.028 1.00 92.50 179 SER A N 1
ATOM 1374 C CA . SER A 1 179 ? -0.227 14.533 10.639 1.00 92.50 179 SER A CA 1
ATOM 1375 C C . SER A 1 179 ? 1.117 14.354 11.352 1.00 92.50 179 SER A C 1
ATOM 1377 O O . SER A 1 179 ? 2.127 14.825 10.842 1.00 92.50 179 SER A O 1
ATOM 1379 N N . GLU A 1 180 ? 1.169 13.678 12.502 1.00 91.50 180 GLU A N 1
ATOM 1380 C CA . GLU A 1 180 ? 2.421 13.418 13.233 1.00 91.50 180 GLU A CA 1
ATOM 1381 C C . GLU A 1 180 ? 3.321 12.393 12.529 1.00 91.50 180 GLU A C 1
ATOM 1383 O O . GLU A 1 180 ? 4.533 12.337 12.787 1.00 91.50 180 GLU A O 1
ATOM 1388 N N . LEU A 1 181 ? 2.728 11.594 11.634 1.00 93.81 181 LEU A N 1
ATOM 1389 C CA . LEU A 1 181 ? 3.413 10.565 10.862 1.00 93.81 181 LEU A CA 1
ATOM 1390 C C . LEU A 1 181 ? 4.105 11.115 9.612 1.00 93.81 181 LEU A C 1
ATOM 1392 O O . LEU A 1 181 ? 4.940 10.401 9.052 1.00 93.81 181 LEU A O 1
ATOM 1396 N N . TRP A 1 182 ? 3.780 12.351 9.214 1.00 93.31 182 TRP A N 1
ATOM 1397 C CA . TRP A 1 182 ? 4.321 13.023 8.036 1.00 93.31 182 TRP A CA 1
ATOM 1398 C C . TRP A 1 182 ? 5.766 13.485 8.258 1.00 93.31 182 TRP A C 1
ATOM 1400 O O . TRP A 1 182 ? 6.070 14.206 9.214 1.00 93.31 182 TRP A O 1
ATOM 1410 N N . THR A 1 183 ? 6.648 13.093 7.344 1.00 91.25 183 THR A N 1
ATOM 1411 C CA . THR A 1 183 ? 8.003 13.627 7.202 1.00 91.25 183 THR A CA 1
ATOM 1412 C C . THR A 1 183 ? 7.990 14.687 6.107 1.00 91.25 183 THR A C 1
ATOM 1414 O O . THR A 1 183 ? 7.763 14.381 4.939 1.00 91.25 183 THR A O 1
ATOM 1417 N N . GLU A 1 184 ? 8.242 15.940 6.476 1.00 89.56 184 GLU A N 1
ATOM 1418 C CA . GLU A 1 184 ? 8.353 17.032 5.513 1.00 89.56 184 GLU A CA 1
ATOM 1419 C C . GLU A 1 184 ? 9.791 17.121 4.983 1.00 89.56 184 GLU A C 1
ATOM 1421 O O . GLU A 1 184 ? 10.697 17.559 5.691 1.00 89.56 184 GLU A O 1
ATOM 1426 N N . TYR A 1 185 ? 9.997 16.676 3.745 1.00 91.25 185 TYR A N 1
ATOM 1427 C CA . TYR A 1 185 ? 11.259 16.823 3.022 1.00 91.25 185 TYR A CA 1
ATOM 1428 C C . TYR A 1 185 ? 11.328 18.163 2.290 1.00 91.25 185 TYR A C 1
ATOM 1430 O O . TYR A 1 185 ? 10.315 18.624 1.770 1.00 91.25 185 TYR A O 1
ATOM 1438 N N . GLU A 1 186 ? 12.528 18.750 2.198 1.00 91.00 186 GLU A N 1
ATOM 1439 C CA . GLU A 1 186 ? 12.752 20.022 1.491 1.00 91.00 186 GLU A CA 1
ATOM 1440 C C . GLU A 1 186 ? 12.404 19.925 -0.001 1.00 91.00 186 GLU A C 1
ATOM 1442 O O . GLU A 1 186 ? 11.750 20.805 -0.554 1.00 91.00 186 GLU A O 1
ATOM 1447 N N . LYS A 1 187 ? 12.783 18.817 -0.643 1.00 89.69 187 LYS A N 1
ATOM 1448 C CA . LYS A 1 187 ? 12.268 18.438 -1.956 1.00 89.69 187 LYS A CA 1
ATOM 1449 C C . LYS A 1 187 ? 11.169 17.404 -1.759 1.00 89.69 187 LYS A C 1
ATOM 1451 O O . LYS A 1 187 ? 11.390 16.397 -1.091 1.00 89.69 187 LYS A O 1
ATOM 1456 N N . ALA A 1 188 ? 9.995 17.648 -2.333 1.00 90.88 188 ALA A N 1
ATOM 1457 C CA . ALA A 1 188 ? 8.885 16.710 -2.230 1.00 90.88 188 ALA A CA 1
ATOM 1458 C C . ALA A 1 188 ? 9.236 15.386 -2.926 1.00 90.88 188 ALA A C 1
ATOM 1460 O O . ALA A 1 188 ? 9.672 15.371 -4.077 1.00 90.88 188 ALA A O 1
ATOM 1461 N N . GLN A 1 189 ? 9.073 14.287 -2.198 1.00 92.06 189 GLN A N 1
ATOM 1462 C CA . GLN A 1 189 ? 9.420 12.940 -2.638 1.00 92.06 189 GLN A CA 1
ATOM 1463 C C . GLN A 1 189 ? 8.707 11.896 -1.773 1.00 92.06 189 GLN A C 1
ATOM 1465 O O . GLN A 1 189 ? 8.039 12.249 -0.796 1.00 92.06 189 GLN A O 1
ATOM 1470 N N . GLU A 1 190 ? 8.860 10.616 -2.114 1.00 92.81 190 GLU A N 1
ATOM 1471 C CA . GLU A 1 190 ? 8.456 9.515 -1.242 1.00 92.81 190 GLU A CA 1
ATOM 1472 C C . GLU A 1 190 ? 9.077 9.653 0.161 1.00 92.81 190 GLU A C 1
ATOM 1474 O O . GLU A 1 190 ? 10.247 9.996 0.336 1.00 92.81 190 GLU A O 1
ATOM 1479 N N . GLY A 1 191 ? 8.264 9.394 1.183 1.00 92.88 191 GLY A N 1
ATOM 1480 C CA . GLY A 1 191 ? 8.604 9.627 2.578 1.00 92.88 191 GLY A CA 1
ATOM 1481 C C . GLY A 1 191 ? 7.588 8.974 3.508 1.00 92.88 191 GLY A C 1
ATOM 1482 O O . GLY A 1 191 ? 6.504 8.572 3.092 1.00 92.88 191 GLY A O 1
ATOM 1483 N N . SER A 1 192 ? 7.887 8.953 4.806 1.00 94.75 192 SER A N 1
ATOM 1484 C CA . SER A 1 192 ? 6.927 8.549 5.851 1.00 94.75 192 SER A CA 1
ATOM 1485 C C . SER A 1 192 ? 6.516 7.064 5.853 1.00 94.75 192 SER A C 1
ATOM 1487 O O . SER A 1 192 ? 5.576 6.701 6.565 1.00 94.75 192 SER A O 1
ATOM 1489 N N . ASN A 1 193 ? 7.202 6.191 5.110 1.00 96.88 193 ASN A N 1
ATOM 1490 C CA . ASN A 1 193 ? 6.984 4.744 5.185 1.00 96.88 193 ASN A CA 1
ATOM 1491 C C . ASN A 1 193 ? 7.403 4.177 6.551 1.00 96.88 193 ASN A C 1
ATOM 1493 O O . ASN A 1 193 ? 8.332 4.691 7.174 1.00 96.88 193 ASN A O 1
ATOM 1497 N N . ARG A 1 194 ? 6.748 3.115 7.020 1.00 97.25 194 ARG A N 1
ATOM 1498 C CA . ARG A 1 194 ? 7.112 2.356 8.225 1.00 97.25 194 ARG A CA 1
ATOM 1499 C C . ARG A 1 194 ? 7.152 0.878 7.889 1.00 97.25 194 ARG A C 1
ATOM 1501 O O . ARG A 1 194 ? 6.119 0.315 7.533 1.00 97.25 194 ARG A O 1
ATOM 1508 N N . THR A 1 195 ? 8.332 0.276 8.013 1.00 96.25 195 THR A N 1
ATOM 1509 C CA . THR A 1 195 ? 8.577 -1.113 7.613 1.00 96.25 195 THR A CA 1
ATOM 1510 C C . THR A 1 195 ? 8.555 -2.100 8.779 1.00 96.25 195 THR A C 1
ATOM 1512 O O . THR A 1 195 ? 8.572 -1.700 9.947 1.00 96.25 195 THR A O 1
ATOM 1515 N N . ASP A 1 196 ? 8.529 -3.397 8.470 1.00 96.19 196 ASP A N 1
ATOM 1516 C CA . ASP A 1 196 ? 8.453 -4.506 9.429 1.00 96.19 196 ASP A CA 1
ATOM 1517 C C . ASP A 1 196 ? 7.247 -4.371 10.394 1.00 96.19 196 ASP A C 1
ATOM 1519 O O . ASP A 1 196 ? 7.335 -4.673 11.592 1.00 96.19 196 ASP A O 1
ATOM 1523 N N . THR A 1 197 ? 6.106 -3.890 9.888 1.00 97.31 197 THR A N 1
ATOM 1524 C CA . THR A 1 197 ? 4.859 -3.756 10.654 1.00 97.31 197 THR A CA 1
ATOM 1525 C C . THR A 1 197 ? 4.145 -5.099 10.738 1.00 97.31 197 THR A C 1
ATOM 1527 O O . THR A 1 197 ? 4.034 -5.825 9.756 1.00 97.31 197 THR A O 1
ATOM 1530 N N . ARG A 1 198 ? 3.652 -5.448 11.930 1.00 95.62 198 ARG A N 1
ATOM 1531 C CA . ARG A 1 198 ? 2.913 -6.701 12.173 1.00 95.62 198 ARG A CA 1
ATOM 1532 C C . ARG A 1 198 ? 1.411 -6.504 12.201 1.00 95.62 198 ARG A C 1
ATOM 1534 O O . ARG A 1 198 ? 0.659 -7.383 11.793 1.00 95.62 198 ARG A O 1
ATOM 1541 N N . TRP A 1 199 ? 0.977 -5.384 12.764 1.00 95.94 199 TRP A N 1
ATOM 1542 C CA . TRP A 1 199 ? -0.416 -4.972 12.776 1.00 95.94 199 TRP A CA 1
ATOM 1543 C C . TRP A 1 199 ? -0.514 -3.460 12.913 1.00 95.94 199 TRP A C 1
ATOM 1545 O O . TRP A 1 199 ? 0.358 -2.805 13.489 1.00 95.94 199 TRP A O 1
ATOM 1555 N N . LEU A 1 200 ? -1.617 -2.936 12.402 1.00 96.19 200 LEU A N 1
ATOM 1556 C CA . LEU A 1 200 ? -1.993 -1.535 12.460 1.00 96.19 200 LEU A CA 1
ATOM 1557 C C . LEU A 1 200 ? -3.458 -1.457 12.902 1.00 96.19 200 LEU A C 1
ATOM 1559 O O . LEU A 1 200 ? -4.275 -2.256 12.461 1.00 96.19 200 LEU A O 1
ATOM 1563 N N . LYS A 1 201 ? -3.791 -0.516 13.782 1.00 95.94 201 LYS A N 1
ATOM 1564 C CA . LYS A 1 201 ? -5.156 -0.221 14.222 1.00 95.94 201 LYS A CA 1
ATOM 1565 C C . LYS A 1 201 ? -5.422 1.262 14.025 1.00 95.94 201 LYS A C 1
ATOM 1567 O O . LYS A 1 201 ? -4.696 2.085 14.579 1.00 95.94 201 LYS A O 1
ATOM 1572 N N . LEU A 1 202 ? -6.473 1.599 13.289 1.00 95.50 202 LEU A N 1
ATOM 1573 C CA . LEU A 1 202 ? -7.022 2.950 13.253 1.00 95.50 202 LEU A CA 1
ATOM 1574 C C . LEU A 1 202 ? -8.317 3.009 14.058 1.00 95.50 202 LEU A C 1
ATOM 1576 O O . LEU A 1 202 ? -9.042 2.016 14.155 1.00 95.50 202 LEU A O 1
ATOM 1580 N N . THR A 1 203 ? -8.613 4.178 14.614 1.00 92.94 203 THR A N 1
ATOM 1581 C CA . THR A 1 203 ? -9.834 4.424 15.387 1.00 92.94 203 THR A CA 1
ATOM 1582 C C . THR A 1 203 ? -10.634 5.540 14.729 1.00 92.94 203 THR A C 1
ATOM 1584 O O . THR A 1 203 ? -10.092 6.596 14.407 1.00 92.94 203 THR A O 1
ATOM 1587 N N . ASN A 1 204 ? -11.930 5.312 14.541 1.00 91.19 204 ASN A N 1
ATOM 1588 C CA . ASN A 1 204 ? -12.869 6.322 14.084 1.00 91.19 204 ASN A CA 1
ATOM 1589 C C . ASN A 1 204 ? -13.379 7.136 15.279 1.00 91.19 204 ASN A C 1
ATOM 1591 O O . ASN A 1 204 ? -13.982 6.583 16.202 1.00 91.19 204 ASN A O 1
ATOM 1595 N N . HIS A 1 205 ? -13.190 8.449 15.217 1.00 83.62 205 HIS A N 1
ATOM 1596 C CA . HIS A 1 205 ? -13.554 9.415 16.252 1.00 83.62 205 HIS A CA 1
ATOM 1597 C C . HIS A 1 205 ? -14.794 10.243 15.883 1.00 83.62 205 HIS A C 1
ATOM 1599 O O . HIS A 1 205 ? -14.975 11.359 16.370 1.00 83.62 205 HIS A O 1
ATOM 1605 N N . ASP A 1 206 ? -15.682 9.723 15.023 1.00 80.75 206 ASP A N 1
ATOM 1606 C CA . ASP A 1 206 ? -16.954 10.393 14.726 1.00 80.75 206 ASP A CA 1
ATOM 1607 C C . ASP A 1 206 ? -17.848 10.475 15.979 1.00 80.75 206 ASP A C 1
ATOM 1609 O O . ASP A 1 206 ? -18.547 9.530 16.354 1.00 80.75 206 ASP A O 1
ATOM 1613 N N . SER A 1 207 ? -17.854 11.658 16.594 1.00 65.19 207 SER A N 1
ATOM 1614 C CA . SER A 1 207 ? -18.672 12.011 17.762 1.00 65.19 207 SER A CA 1
ATOM 1615 C C . SER A 1 207 ? -20.184 11.808 17.576 1.00 65.19 207 SER A C 1
ATOM 1617 O O . SER A 1 207 ? -20.909 11.715 18.566 1.00 65.19 207 SER A O 1
ATOM 1619 N N . ARG A 1 208 ? -20.683 11.694 16.334 1.00 64.06 208 ARG A N 1
ATOM 1620 C CA . ARG A 1 208 ? -22.115 11.487 16.046 1.00 64.06 208 ARG A CA 1
ATOM 1621 C C . ARG A 1 208 ? -22.593 10.064 16.330 1.00 64.06 208 ARG A C 1
ATOM 1623 O O . ARG A 1 208 ? -23.796 9.847 16.439 1.00 64.06 208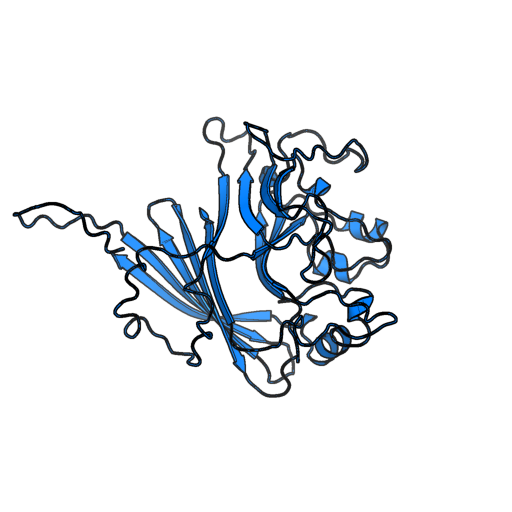 ARG A O 1
ATOM 1630 N N . ARG A 1 209 ? -21.681 9.095 16.470 1.00 59.16 209 ARG A N 1
ATOM 1631 C CA . ARG A 1 209 ? -21.990 7.713 16.880 1.00 59.16 209 ARG A CA 1
ATOM 1632 C C . ARG A 1 209 ? -21.572 7.486 18.332 1.00 59.16 209 ARG A C 1
ATOM 1634 O O . ARG A 1 209 ? -20.737 6.635 18.630 1.00 59.16 209 ARG A O 1
ATOM 1641 N N . ALA A 1 210 ? -22.138 8.277 19.241 1.00 49.50 210 ALA A N 1
ATOM 1642 C CA . ALA A 1 210 ? -21.914 8.140 20.676 1.00 49.50 210 ALA A CA 1
ATOM 1643 C C . ALA A 1 210 ? -22.373 6.745 21.155 1.00 49.50 210 ALA A C 1
ATOM 1645 O O . ALA A 1 210 ? -23.566 6.499 21.303 1.00 49.50 210 ALA A O 1
ATOM 1646 N N . GLY A 1 211 ? -21.432 5.813 21.343 1.00 58.44 211 GLY A N 1
ATOM 1647 C CA . GLY A 1 211 ? -21.703 4.487 21.916 1.00 58.44 211 GLY A CA 1
ATOM 1648 C C . GLY A 1 211 ? -20.834 3.338 21.394 1.00 58.44 211 GLY A C 1
ATOM 1649 O O . GLY A 1 211 ? -20.616 2.382 22.131 1.00 58.44 211 GLY A O 1
ATOM 1650 N N . GLN A 1 212 ? -20.288 3.422 20.174 1.00 64.06 212 GLN A N 1
ATOM 1651 C CA . GLN A 1 212 ? -19.371 2.406 19.629 1.00 64.06 212 GLN A CA 1
ATOM 1652 C C . GLN A 1 212 ? -18.265 3.066 18.798 1.00 64.06 212 GLN A C 1
ATOM 1654 O O . GLN A 1 212 ? -18.493 3.498 17.667 1.00 64.06 212 GLN A O 1
ATOM 1659 N N . ARG A 1 213 ? -17.050 3.130 19.359 1.00 76.06 213 ARG A N 1
ATOM 1660 C CA . ARG A 1 213 ? -15.844 3.498 18.605 1.00 76.06 213 ARG A CA 1
ATOM 1661 C C . ARG A 1 213 ? -15.591 2.419 17.561 1.00 76.06 213 ARG A C 1
ATOM 1663 O O . ARG A 1 213 ? -15.368 1.264 17.913 1.00 76.06 213 ARG A O 1
ATOM 1670 N N . GLN A 1 214 ? -15.648 2.789 16.286 1.00 87.75 214 GLN A N 1
ATOM 1671 C CA . GLN A 1 214 ? -15.293 1.864 15.216 1.00 87.75 214 GLN A CA 1
ATOM 1672 C C . GLN A 1 214 ? -13.776 1.798 15.112 1.00 87.75 214 GLN A C 1
ATOM 1674 O O . GLN A 1 214 ? -13.102 2.827 15.163 1.00 87.75 214 GLN A O 1
ATOM 1679 N N . THR A 1 215 ? -13.245 0.598 14.946 1.00 92.06 215 THR A N 1
ATOM 1680 C CA . THR A 1 215 ? -11.823 0.383 14.695 1.00 92.06 215 THR A CA 1
ATOM 1681 C C . THR A 1 215 ? -11.642 -0.316 13.365 1.00 92.06 215 THR A C 1
ATOM 1683 O O . THR A 1 215 ? -12.526 -1.044 12.928 1.00 92.06 215 THR A O 1
ATOM 1686 N N . LEU A 1 216 ? -10.493 -0.081 12.743 1.00 94.69 216 LEU A N 1
ATOM 1687 C CA . LEU A 1 216 ? -10.021 -0.828 11.588 1.00 94.69 216 LEU A CA 1
ATOM 1688 C C . LEU A 1 216 ? -8.671 -1.424 11.959 1.00 94.69 216 LEU A C 1
ATOM 1690 O O . LEU A 1 216 ? -7.693 -0.693 12.118 1.00 94.69 216 LEU A O 1
ATOM 1694 N N . THR A 1 217 ? -8.628 -2.738 12.117 1.00 96.00 217 THR A N 1
ATOM 1695 C CA . THR A 1 217 ? -7.400 -3.501 12.305 1.00 96.00 217 THR A CA 1
ATOM 1696 C C . THR A 1 217 ? -6.929 -4.022 10.960 1.00 96.00 217 THR A C 1
ATOM 1698 O O . THR A 1 217 ? -7.717 -4.513 10.160 1.00 96.00 217 THR A O 1
ATOM 1701 N N . VAL A 1 218 ? -5.630 -3.923 10.723 1.00 97.44 218 VAL A N 1
ATOM 1702 C CA . VAL A 1 218 ? -4.963 -4.300 9.485 1.00 97.44 218 VAL A CA 1
ATOM 1703 C C . VAL A 1 218 ? -3.845 -5.275 9.813 1.00 97.44 218 VAL A C 1
ATOM 1705 O O . VAL A 1 218 ? -2.995 -4.990 10.664 1.00 97.44 218 VAL A O 1
ATOM 1708 N N . GLN A 1 219 ? -3.837 -6.414 9.128 1.00 95.81 219 GLN A N 1
ATOM 1709 C CA . GLN A 1 219 ? -2.787 -7.428 9.209 1.00 95.81 219 GLN A CA 1
ATOM 1710 C C . GLN A 1 219 ? -2.551 -8.027 7.826 1.00 95.81 219 GLN A C 1
ATOM 1712 O O . GLN A 1 219 ? -3.503 -8.225 7.077 1.00 95.81 219 GLN A O 1
ATOM 1717 N N . PHE A 1 220 ? -1.305 -8.352 7.498 1.00 94.44 220 PHE A N 1
ATOM 1718 C CA . PHE A 1 220 ? -1.013 -9.221 6.362 1.00 94.44 220 PHE A CA 1
ATOM 1719 C C . PHE A 1 220 ? -0.791 -10.642 6.875 1.00 94.44 220 PHE A C 1
ATOM 1721 O O . PHE A 1 220 ? -0.239 -10.858 7.961 1.00 94.44 220 PHE A O 1
ATOM 1728 N N . VAL A 1 221 ? -1.275 -11.609 6.108 1.00 89.12 221 VAL A N 1
ATOM 1729 C CA . VAL A 1 221 ? -1.105 -13.032 6.387 1.00 89.12 221 VAL A CA 1
ATOM 1730 C C . VAL A 1 221 ? -0.548 -13.725 5.157 1.00 89.12 221 VAL A C 1
ATOM 1732 O O . VAL A 1 221 ? -0.812 -13.321 4.024 1.00 89.12 221 VAL A O 1
ATOM 1735 N N . GLY A 1 222 ? 0.231 -14.769 5.398 1.00 72.44 222 GLY A N 1
ATOM 1736 C CA . GLY A 1 222 ? 0.782 -15.617 4.357 1.00 72.44 222 GLY A CA 1
ATOM 1737 C C . GLY A 1 222 ? 0.790 -17.074 4.790 1.00 72.44 222 GLY A C 1
ATOM 1738 O O . GLY A 1 222 ? 0.718 -17.391 5.984 1.00 72.44 222 GLY A O 1
ATOM 1739 N N . ASP A 1 223 ? 0.890 -17.937 3.791 1.00 55.47 223 ASP A N 1
ATOM 1740 C CA . ASP A 1 223 ? 1.354 -19.308 3.956 1.00 55.47 223 ASP A CA 1
ATOM 1741 C C . ASP A 1 223 ? 2.896 -19.264 4.147 1.00 55.47 223 ASP A C 1
ATOM 1743 O O . ASP A 1 223 ? 3.496 -18.189 4.035 1.00 55.47 223 ASP A O 1
ATOM 1747 N N . GLU A 1 224 ? 3.546 -20.343 4.591 1.00 47.22 224 GLU A N 1
ATOM 1748 C CA . GLU A 1 224 ? 4.951 -20.303 5.051 1.00 47.22 224 GLU A CA 1
ATOM 1749 C C . GLU A 1 224 ? 5.929 -19.627 4.056 1.00 47.22 224 GLU A C 1
ATOM 1751 O O . GLU A 1 224 ? 5.734 -19.653 2.841 1.00 47.22 224 GLU A O 1
ATOM 1756 N N . GLU A 1 225 ? 6.994 -18.994 4.580 1.00 41.03 225 GLU A N 1
ATOM 1757 C CA . GLU A 1 225 ? 8.034 -18.318 3.783 1.00 41.03 225 GLU A CA 1
ATOM 1758 C C . GLU A 1 225 ? 8.590 -19.265 2.705 1.00 41.03 225 GLU A C 1
ATOM 1760 O O . GLU A 1 225 ? 9.369 -20.164 3.014 1.00 41.03 225 GLU A O 1
ATOM 1765 N N . GLY A 1 226 ? 8.208 -19.054 1.441 1.00 41.53 226 GLY A N 1
ATOM 1766 C CA . GLY A 1 226 ? 8.741 -19.825 0.315 1.00 41.53 226 GLY A CA 1
ATOM 1767 C C . GLY A 1 226 ? 7.752 -20.194 -0.788 1.00 41.53 226 GLY A C 1
ATOM 1768 O O . GLY A 1 226 ? 8.205 -20.665 -1.828 1.00 41.53 226 GLY A O 1
ATOM 1769 N N . GLU A 1 227 ? 6.443 -19.976 -0.627 1.00 45.25 227 GLU A N 1
ATOM 1770 C CA . GLU A 1 227 ? 5.509 -20.218 -1.734 1.00 45.25 227 GLU A CA 1
ATOM 1771 C C . GLU A 1 227 ? 5.615 -19.113 -2.797 1.00 45.25 227 GLU A C 1
ATOM 1773 O O . GLU A 1 227 ? 5.243 -17.954 -2.588 1.00 45.25 227 GLU A O 1
ATOM 1778 N N . GLU A 1 228 ? 6.174 -19.473 -3.955 1.00 49.09 228 GLU A N 1
ATOM 1779 C CA . GLU A 1 228 ? 6.124 -18.643 -5.154 1.00 49.09 228 GLU A CA 1
ATOM 1780 C C . GLU A 1 228 ? 4.663 -18.401 -5.544 1.00 49.09 228 GLU A C 1
ATOM 1782 O O . GLU A 1 228 ? 3.829 -19.307 -5.498 1.00 49.09 228 GLU A O 1
ATOM 1787 N N . ALA A 1 229 ? 4.346 -17.162 -5.933 1.00 55.88 229 ALA A N 1
ATOM 1788 C CA . ALA A 1 229 ? 3.013 -16.835 -6.414 1.00 55.88 229 ALA A CA 1
ATOM 1789 C C . ALA A 1 229 ? 2.633 -17.792 -7.558 1.00 55.88 229 ALA A C 1
ATOM 1791 O O . ALA A 1 229 ? 3.474 -18.045 -8.427 1.00 55.88 229 ALA A O 1
ATOM 1792 N N . PRO A 1 230 ? 1.396 -18.321 -7.579 1.00 53.84 230 PRO A N 1
ATOM 1793 C CA . PRO A 1 230 ? 0.999 -19.293 -8.584 1.00 53.84 230 PRO A CA 1
ATOM 1794 C C . PRO A 1 230 ? 1.259 -18.737 -9.988 1.00 53.84 230 PRO A C 1
ATOM 1796 O O . PRO A 1 230 ? 0.862 -17.617 -10.311 1.00 53.84 230 PRO A O 1
ATOM 1799 N N . ALA A 1 231 ? 1.956 -19.526 -10.810 1.00 47.34 231 ALA A N 1
ATOM 1800 C CA . ALA A 1 231 ? 2.359 -19.139 -12.162 1.00 47.34 231 ALA A CA 1
ATOM 1801 C C . ALA A 1 231 ? 1.176 -19.045 -13.145 1.00 47.34 231 ALA A C 1
ATOM 1803 O O . ALA A 1 231 ? 1.330 -18.501 -14.240 1.00 47.34 231 ALA A O 1
ATOM 1804 N N . ASP A 1 232 ? 0.011 -19.577 -12.764 1.00 51.28 232 ASP A N 1
ATOM 1805 C CA . ASP A 1 232 ? -1.172 -19.673 -13.612 1.00 51.28 232 ASP A CA 1
ATOM 1806 C C . ASP A 1 232 ? -2.222 -18.600 -13.277 1.00 51.28 232 ASP A C 1
ATOM 1808 O O . ASP A 1 232 ? -2.482 -18.278 -12.114 1.00 51.28 232 ASP A O 1
ATOM 1812 N N . ARG A 1 233 ? -2.837 -18.052 -14.330 1.00 46.53 233 ARG A N 1
ATOM 1813 C CA . ARG A 1 233 ? -3.904 -17.043 -14.279 1.00 46.53 233 ARG A CA 1
ATOM 1814 C C . ARG A 1 233 ? -5.232 -17.635 -13.815 1.00 46.53 233 ARG A C 1
ATOM 1816 O O . ARG A 1 233 ? -6.038 -16.897 -13.246 1.00 46.53 233 ARG A O 1
ATOM 1823 N N . ASP A 1 234 ? -5.409 -18.939 -14.026 1.00 45.47 234 ASP A N 1
ATOM 1824 C CA . ASP A 1 234 ? -6.668 -19.667 -13.864 1.00 45.47 234 ASP A CA 1
ATOM 1825 C C . ASP A 1 234 ? -6.661 -20.570 -12.622 1.00 45.47 234 ASP A C 1
ATOM 1827 O O . ASP A 1 234 ? -7.196 -21.678 -12.643 1.00 45.47 234 ASP A O 1
ATOM 1831 N N . VAL A 1 235 ? -6.080 -20.116 -11.500 1.00 51.88 235 VAL A N 1
ATOM 1832 C CA . VAL A 1 235 ? -6.320 -20.771 -10.198 1.00 51.88 235 VAL A CA 1
ATOM 1833 C C . VAL A 1 235 ? -7.769 -20.501 -9.773 1.00 51.88 235 VAL A C 1
ATOM 1835 O O . VAL A 1 235 ? -8.075 -19.675 -8.910 1.00 51.88 235 VAL A O 1
ATOM 1838 N N . ASP A 1 236 ? -8.672 -21.193 -10.455 1.00 39.25 236 ASP A N 1
ATOM 1839 C CA . ASP A 1 236 ? -10.090 -21.275 -10.199 1.00 39.25 236 ASP A CA 1
ATOM 1840 C C . ASP A 1 236 ? -10.350 -22.102 -8.937 1.00 39.25 236 ASP A C 1
ATOM 1842 O O . ASP A 1 236 ? -9.591 -22.987 -8.529 1.00 39.25 236 ASP A O 1
ATOM 1846 N N . LEU A 1 237 ? -11.484 -21.793 -8.313 1.00 42.75 237 LEU A N 1
ATOM 1847 C CA . LEU A 1 237 ? -11.981 -22.333 -7.050 1.00 42.75 237 LEU A CA 1
ATOM 1848 C C . LEU A 1 237 ? -11.965 -23.871 -6.918 1.00 42.75 237 LEU A C 1
ATOM 1850 O O . LEU A 1 237 ? -11.995 -24.355 -5.790 1.00 42.75 237 LEU A O 1
ATOM 1854 N N . GLU A 1 238 ? -11.895 -24.650 -8.001 1.00 37.56 238 GLU A N 1
ATOM 1855 C CA . GLU A 1 238 ? -11.883 -26.120 -7.919 1.00 37.56 238 GLU A CA 1
ATOM 1856 C C . GLU A 1 238 ? -10.498 -26.733 -7.659 1.00 37.56 238 GLU A C 1
ATOM 1858 O O . GLU A 1 238 ? -10.415 -27.819 -7.081 1.00 37.56 238 GLU A O 1
ATOM 1863 N N . GLY A 1 239 ? -9.415 -26.024 -7.997 1.00 32.44 239 GLY A N 1
ATOM 1864 C CA . GLY A 1 239 ? -8.046 -26.385 -7.604 1.00 32.44 239 GLY A CA 1
ATOM 1865 C C . GLY A 1 239 ? -7.724 -26.004 -6.156 1.00 32.44 239 GLY A C 1
ATOM 1866 O O . GLY A 1 239 ? -6.803 -26.546 -5.557 1.00 32.44 239 GLY A O 1
ATOM 1867 N N . SER A 1 240 ? -8.549 -25.142 -5.548 1.00 42.44 240 SER A N 1
ATOM 1868 C CA . SER A 1 240 ? -8.534 -24.847 -4.109 1.00 42.44 240 SER A CA 1
ATOM 1869 C C . SER A 1 240 ? -9.334 -25.881 -3.295 1.00 42.44 240 SER A C 1
ATOM 1871 O O . SER A 1 240 ? -9.817 -25.598 -2.197 1.00 42.44 240 SER A O 1
ATOM 1873 N N . LYS A 1 241 ? -9.469 -27.116 -3.803 1.00 31.64 241 LYS A N 1
ATOM 1874 C CA . LYS A 1 241 ? -9.831 -28.269 -2.972 1.00 31.64 241 LYS A CA 1
ATOM 1875 C C . LYS A 1 241 ? -8.690 -28.494 -1.979 1.00 31.64 241 LYS A C 1
ATOM 1877 O O . LYS A 1 241 ? -7.666 -29.071 -2.321 1.00 31.64 241 LYS A O 1
ATOM 1882 N N . ASN A 1 242 ? -8.916 -28.030 -0.751 1.00 32.25 242 ASN A N 1
ATOM 1883 C CA . ASN A 1 242 ? -8.021 -28.063 0.413 1.00 32.25 242 ASN A CA 1
ATOM 1884 C C . ASN A 1 242 ? -7.083 -26.859 0.607 1.00 32.25 242 ASN A C 1
ATOM 1886 O O . ASN A 1 242 ? -5.989 -27.029 1.128 1.00 32.25 242 ASN A O 1
ATOM 1890 N N . LEU A 1 243 ? -7.554 -25.630 0.374 1.00 40.56 243 LEU A N 1
ATOM 1891 C CA . LEU A 1 243 ? -7.315 -24.612 1.407 1.00 40.56 243 LEU A CA 1
ATOM 1892 C C . LEU A 1 243 ? -8.575 -24.503 2.271 1.00 40.56 243 LEU A C 1
ATOM 1894 O O . LEU A 1 243 ? -9.245 -23.473 2.334 1.00 40.56 243 LEU A O 1
ATOM 1898 N N . ALA A 1 244 ? -8.864 -25.581 3.015 1.00 33.53 244 ALA A N 1
ATOM 1899 C CA . ALA A 1 244 ? -9.340 -25.350 4.376 1.00 33.53 244 ALA A CA 1
ATOM 1900 C C . ALA A 1 244 ? -8.387 -24.306 4.985 1.00 33.53 244 ALA A C 1
ATOM 1902 O O . ALA A 1 244 ? -7.200 -24.377 4.658 1.00 33.53 244 ALA A O 1
ATOM 1903 N N . PRO A 1 245 ? -8.849 -23.321 5.779 1.00 37.94 245 PRO A N 1
ATOM 1904 C CA . PRO A 1 245 ? -7.918 -22.450 6.485 1.00 37.94 245 PRO A CA 1
ATOM 1905 C C . PRO A 1 245 ? -6.892 -23.372 7.138 1.00 37.94 245 PRO A C 1
ATOM 1907 O O . PRO A 1 245 ? -7.262 -24.174 7.998 1.00 37.94 245 PRO A O 1
ATOM 1910 N N . SER A 1 246 ? -5.648 -23.353 6.637 1.00 39.09 246 SER A N 1
ATOM 1911 C CA . SER A 1 246 ? -4.557 -24.038 7.305 1.00 39.09 246 SER A CA 1
ATOM 1912 C C . SER A 1 246 ? -4.657 -23.541 8.734 1.00 39.09 246 SER A C 1
ATOM 1914 O O . SER A 1 246 ? -4.892 -22.351 8.982 1.00 39.09 246 SER A O 1
ATOM 1916 N N . SER A 1 247 ? -4.668 -24.476 9.672 1.00 43.44 247 SER A N 1
ATOM 1917 C CA . SER A 1 247 ? -5.071 -24.210 11.047 1.00 43.44 247 SER A CA 1
ATOM 1918 C C . SER A 1 247 ? -4.205 -23.148 11.736 1.00 43.44 247 SER A C 1
ATOM 1920 O O . SER A 1 247 ? -4.548 -22.748 12.840 1.00 43.44 247 SER A O 1
ATOM 1922 N N . GLU A 1 248 ? -3.160 -22.623 11.080 1.00 51.78 248 GLU A N 1
ATOM 1923 C CA . GLU A 1 248 ? -2.391 -21.456 11.503 1.00 51.78 248 GLU A CA 1
ATOM 1924 C C . GLU A 1 248 ? -1.925 -20.605 10.296 1.00 51.78 248 GLU A C 1
ATOM 1926 O O . GLU A 1 248 ? -0.813 -20.765 9.799 1.00 51.78 248 GLU A O 1
ATOM 1931 N N . ARG A 1 249 ? -2.741 -19.647 9.822 1.00 67.00 249 ARG A N 1
ATOM 1932 C CA . ARG A 1 249 ? -2.243 -18.587 8.917 1.00 67.00 249 ARG A CA 1
ATOM 1933 C C . ARG A 1 249 ? -1.187 -17.760 9.648 1.00 67.00 249 ARG A C 1
ATOM 1935 O O . ARG A 1 249 ? -1.496 -17.108 10.652 1.00 67.00 249 ARG A O 1
ATOM 1942 N N . LYS A 1 250 ? 0.050 -17.750 9.151 1.00 81.06 250 LYS A N 1
ATOM 1943 C CA . LYS A 1 250 ? 1.142 -17.005 9.782 1.00 81.06 250 LYS A CA 1
ATOM 1944 C C . LYS A 1 250 ? 1.014 -15.523 9.437 1.00 81.06 250 LYS A C 1
ATOM 1946 O O . LYS A 1 250 ? 0.732 -15.142 8.303 1.00 81.06 250 LYS A O 1
ATOM 1951 N N . ARG A 1 251 ? 1.231 -14.655 10.428 1.00 86.56 251 ARG A N 1
ATOM 1952 C CA . ARG A 1 251 ? 1.326 -13.210 10.181 1.00 86.56 251 ARG A CA 1
ATOM 1953 C C . ARG A 1 251 ? 2.576 -12.928 9.360 1.00 86.56 251 ARG A C 1
ATOM 1955 O O . ARG A 1 251 ? 3.669 -13.309 9.782 1.00 86.56 251 ARG A O 1
ATOM 1962 N N . SER A 1 252 ? 2.416 -12.223 8.250 1.00 91.62 252 SER A N 1
ATOM 1963 C CA . SER A 1 252 ? 3.532 -11.678 7.488 1.00 91.62 252 SER A CA 1
ATOM 1964 C C . SER A 1 252 ? 3.765 -10.222 7.884 1.00 91.62 252 SER A C 1
ATOM 1966 O O . SER A 1 252 ? 2.859 -9.519 8.344 1.00 91.62 252 SER A O 1
ATOM 1968 N N . LEU A 1 253 ? 5.012 -9.774 7.752 1.00 95.19 253 LEU A N 1
ATOM 1969 C CA . LEU A 1 253 ? 5.333 -8.361 7.903 1.00 95.19 253 LEU A CA 1
ATOM 1970 C C . LEU A 1 253 ? 4.809 -7.585 6.692 1.00 95.19 253 LEU A C 1
ATOM 1972 O O . LEU A 1 253 ? 4.701 -8.134 5.597 1.00 95.19 253 LEU A O 1
ATOM 1976 N N . PHE A 1 254 ? 4.484 -6.319 6.907 1.00 96.75 254 PHE A N 1
ATOM 1977 C CA . PHE A 1 254 ? 4.074 -5.392 5.860 1.00 96.75 254 PHE A CA 1
ATOM 1978 C C . PHE A 1 254 ? 4.571 -3.985 6.179 1.00 96.75 254 PHE A C 1
ATOM 1980 O O . PHE A 1 254 ? 5.031 -3.705 7.291 1.00 96.75 254 PHE A O 1
ATOM 1987 N N . ASP A 1 255 ? 4.425 -3.085 5.217 1.00 97.50 255 ASP A N 1
ATOM 1988 C CA . ASP A 1 255 ? 4.799 -1.688 5.368 1.00 97.50 255 ASP A CA 1
ATOM 1989 C C . ASP A 1 255 ? 3.573 -0.792 5.240 1.00 97.50 255 ASP A C 1
ATOM 1991 O O . ASP A 1 255 ? 2.605 -1.118 4.548 1.00 97.50 255 ASP A O 1
ATOM 1995 N N . PHE A 1 256 ? 3.582 0.353 5.915 1.00 98.00 256 PHE A N 1
ATOM 1996 C CA . PHE A 1 256 ? 2.493 1.310 5.768 1.00 98.00 256 PHE A CA 1
ATOM 1997 C C . PHE A 1 256 ? 2.964 2.755 5.739 1.00 98.00 256 PHE A C 1
ATOM 1999 O O . PHE A 1 256 ? 3.997 3.129 6.296 1.00 98.00 256 PHE A O 1
ATOM 2006 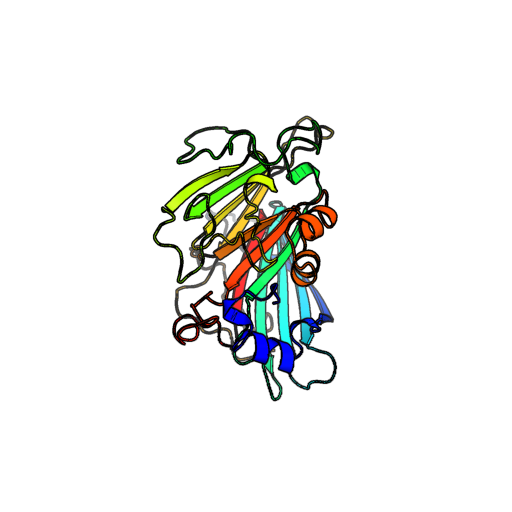N N . MET A 1 257 ? 2.125 3.590 5.140 1.00 97.31 257 MET A N 1
ATOM 2007 C CA . MET A 1 257 ? 2.186 5.040 5.249 1.00 97.31 257 MET A CA 1
ATOM 2008 C C . MET A 1 257 ? 0.769 5.550 5.499 1.00 97.31 257 MET A C 1
ATOM 2010 O O . MET A 1 257 ? -0.167 5.151 4.812 1.00 97.31 257 MET A O 1
ATOM 2014 N N . ALA A 1 258 ? 0.605 6.436 6.478 1.00 97.06 258 ALA A N 1
ATOM 2015 C CA . ALA A 1 258 ? -0.638 7.162 6.700 1.00 97.06 258 ALA A CA 1
ATOM 2016 C C . ALA A 1 258 ? -0.339 8.661 6.678 1.00 97.06 258 ALA A C 1
ATOM 2018 O O . ALA A 1 258 ? 0.539 9.133 7.402 1.00 97.06 258 ALA A O 1
ATOM 2019 N N . SER A 1 259 ? -1.035 9.405 5.821 1.00 95.75 259 SER A N 1
ATOM 2020 C CA . SER A 1 259 ? -0.840 10.847 5.673 1.00 95.75 259 SER A CA 1
ATOM 2021 C C . SER A 1 259 ? -2.127 11.545 5.227 1.00 95.75 259 SER A C 1
ATOM 2023 O O . SER A 1 259 ? -3.173 10.920 5.074 1.00 95.75 259 SER A O 1
ATOM 2025 N N . HIS A 1 260 ? -2.046 12.855 5.008 1.00 95.88 260 HIS A N 1
ATOM 2026 C CA . HIS A 1 260 ? -3.114 13.653 4.401 1.00 95.88 260 HIS A CA 1
ATOM 2027 C C . HIS A 1 260 ? -2.869 13.956 2.915 1.00 95.88 260 HIS A C 1
ATOM 2029 O O . HIS A 1 260 ? -3.581 14.773 2.323 1.00 95.88 260 HIS A O 1
ATOM 2035 N N . TYR A 1 261 ? -1.847 13.345 2.316 1.00 94.94 261 TYR A N 1
ATOM 2036 C CA . TYR A 1 261 ? -1.383 13.650 0.969 1.00 94.94 261 TYR A CA 1
ATOM 2037 C C . TYR A 1 261 ? -1.445 12.402 0.096 1.00 94.94 261 TYR A C 1
ATOM 2039 O O . TYR A 1 261 ? -0.968 11.330 0.465 1.00 94.94 261 TYR A O 1
ATOM 2047 N N . ARG A 1 262 ? -2.025 12.549 -1.094 1.00 94.12 262 ARG A N 1
ATOM 2048 C CA . ARG A 1 262 ? -1.964 11.518 -2.132 1.00 94.12 262 ARG A CA 1
ATOM 2049 C C . ARG A 1 262 ? -0.576 11.514 -2.771 1.00 94.12 262 ARG A C 1
ATOM 2051 O O . ARG A 1 262 ? 0.070 12.560 -2.820 1.00 94.12 262 ARG A O 1
ATOM 2058 N N . ALA A 1 263 ? -0.138 10.380 -3.311 1.00 91.38 263 ALA A N 1
ATOM 2059 C CA . ALA A 1 263 ? 1.156 10.288 -3.990 1.00 91.38 263 ALA A CA 1
ATOM 2060 C C . ALA A 1 263 ? 1.272 11.318 -5.132 1.00 91.38 263 ALA A C 1
ATOM 2062 O O . ALA A 1 263 ? 2.270 12.023 -5.254 1.00 91.38 263 ALA A O 1
ATOM 2063 N N . GLU A 1 264 ? 0.209 11.501 -5.910 1.00 88.62 264 GLU A N 1
ATOM 2064 C CA . GLU A 1 264 ? 0.168 12.442 -7.034 1.00 88.62 264 GLU A CA 1
ATOM 2065 C C . GLU A 1 264 ? 0.329 13.900 -6.569 1.00 88.62 264 GLU A C 1
ATOM 2067 O O . GLU A 1 264 ? 0.931 14.724 -7.261 1.00 88.62 264 GLU A O 1
ATOM 2072 N N . ASN A 1 265 ? -0.151 14.205 -5.357 1.00 88.56 265 ASN A N 1
ATOM 2073 C CA . ASN A 1 265 ? -0.026 15.521 -4.732 1.00 88.56 265 ASN A CA 1
ATOM 2074 C C . ASN A 1 265 ? 1.392 15.810 -4.224 1.00 88.56 265 ASN A C 1
ATOM 2076 O O . ASN A 1 265 ? 1.708 16.972 -3.990 1.00 88.56 265 ASN A O 1
ATOM 2080 N N . ILE A 1 266 ? 2.225 14.783 -4.045 1.00 88.56 266 ILE A N 1
ATOM 2081 C CA . ILE A 1 266 ? 3.622 14.893 -3.600 1.00 88.56 266 ILE A CA 1
ATOM 2082 C C . ILE A 1 266 ? 4.573 14.905 -4.803 1.00 88.56 266 ILE A C 1
ATOM 2084 O O . ILE A 1 266 ? 5.589 15.585 -4.769 1.00 88.56 266 ILE A O 1
ATOM 2088 N N . ALA A 1 267 ? 4.233 14.194 -5.881 1.00 86.00 267 ALA A N 1
ATOM 2089 C CA . ALA A 1 267 ? 5.108 14.023 -7.041 1.00 86.00 267 ALA A CA 1
ATOM 2090 C C . ALA A 1 267 ? 5.326 15.290 -7.887 1.00 86.00 267 ALA A C 1
ATOM 2092 O O . ALA A 1 267 ? 6.327 15.387 -8.592 1.00 86.00 267 ALA A O 1
ATOM 2093 N N . SER A 1 268 ? 4.380 16.234 -7.865 1.00 82.12 268 SER A N 1
ATOM 2094 C CA . SER A 1 268 ? 4.447 17.454 -8.690 1.00 82.12 268 SER A CA 1
ATOM 2095 C C . SER A 1 268 ? 5.116 18.655 -8.001 1.00 82.12 268 SER A C 1
ATOM 2097 O O . SER A 1 268 ? 5.846 19.380 -8.681 1.00 82.12 268 SER A O 1
ATOM 2099 N N . PRO A 1 269 ? 4.866 18.922 -6.701 1.00 84.50 269 PRO A N 1
ATOM 2100 C CA . PRO A 1 269 ? 5.502 20.027 -5.990 1.00 84.50 269 PRO A CA 1
ATOM 2101 C C . PRO A 1 269 ? 7.028 19.961 -5.951 1.00 84.50 269 PRO A C 1
ATOM 2103 O O . PRO A 1 269 ? 7.614 18.885 -5.877 1.00 84.50 269 PRO A O 1
ATOM 2106 N N . ARG A 1 270 ? 7.680 21.126 -5.918 1.00 85.00 270 ARG A N 1
ATOM 2107 C CA . ARG A 1 270 ? 9.143 21.216 -5.740 1.00 85.00 270 ARG A CA 1
ATOM 2108 C C . ARG A 1 270 ? 9.561 21.506 -4.307 1.00 85.00 270 ARG A C 1
ATOM 2110 O O . ARG A 1 270 ? 10.663 21.134 -3.919 1.00 85.00 270 ARG A O 1
ATOM 2117 N N . HIS A 1 271 ? 8.683 22.151 -3.543 1.00 88.81 271 HIS A N 1
ATOM 2118 C CA . HIS A 1 271 ? 8.989 22.687 -2.221 1.00 88.81 271 HIS A CA 1
ATOM 2119 C C . HIS A 1 271 ? 7.903 22.337 -1.194 1.00 88.81 271 HIS A C 1
ATOM 2121 O O . HIS A 1 271 ? 6.745 22.115 -1.566 1.00 88.81 271 HIS A O 1
ATOM 2127 N N . PRO A 1 272 ? 8.206 22.369 0.117 1.00 88.06 272 PRO A N 1
ATOM 2128 C CA . PRO A 1 272 ? 7.280 21.886 1.141 1.00 88.06 272 PRO A CA 1
ATOM 2129 C C . PRO A 1 272 ? 5.992 22.708 1.209 1.00 88.06 272 PRO A C 1
ATOM 2131 O O . PRO A 1 272 ? 4.897 22.176 1.378 1.00 88.06 272 PRO A O 1
ATOM 2134 N N . HIS A 1 273 ? 6.102 24.025 1.022 1.00 89.31 273 HIS A N 1
ATOM 2135 C CA . HIS A 1 273 ? 4.955 24.930 1.066 1.00 89.31 273 HIS A CA 1
ATOM 2136 C C . HIS A 1 273 ? 3.930 24.656 -0.050 1.00 89.31 273 HIS A C 1
ATOM 2138 O O . HIS A 1 273 ? 2.733 24.843 0.163 1.00 89.31 273 HIS A O 1
ATOM 2144 N N . GLU A 1 274 ? 4.377 24.158 -1.205 1.00 90.69 274 GLU A N 1
ATOM 2145 C CA . GLU A 1 274 ? 3.497 23.729 -2.292 1.00 90.69 274 GLU A CA 1
ATOM 2146 C C . GLU A 1 274 ? 2.752 22.442 -1.914 1.00 90.69 274 GLU A C 1
ATOM 2148 O O . GLU A 1 274 ? 1.547 22.346 -2.151 1.00 90.69 274 GLU A O 1
ATOM 2153 N N . VAL A 1 275 ? 3.424 21.490 -1.250 1.00 90.06 275 VAL A N 1
ATOM 2154 C CA . VAL A 1 275 ? 2.793 20.254 -0.749 1.00 90.06 275 VAL A CA 1
ATOM 2155 C C . VAL A 1 275 ? 1.716 20.575 0.282 1.00 90.06 275 VAL A C 1
ATOM 2157 O O . VAL A 1 275 ? 0.612 20.045 0.184 1.00 90.06 275 VAL A O 1
ATOM 2160 N N . ARG A 1 276 ? 1.975 21.498 1.220 1.00 91.19 276 ARG A N 1
ATOM 2161 C CA . ARG A 1 276 ? 1.005 21.907 2.260 1.00 91.19 276 ARG A CA 1
ATOM 2162 C C . ARG A 1 276 ? -0.342 22.337 1.675 1.00 91.19 276 ARG A C 1
ATOM 2164 O O . ARG A 1 276 ? -1.381 22.029 2.251 1.00 91.19 276 ARG A O 1
ATOM 2171 N N . SER A 1 277 ? -0.334 22.992 0.511 1.00 90.06 277 SER A N 1
ATOM 2172 C CA . SER A 1 277 ? -1.557 23.420 -0.188 1.00 90.06 277 SER A CA 1
ATOM 2173 C C . SER A 1 277 ? -2.393 22.264 -0.758 1.00 90.06 277 SER A C 1
ATOM 2175 O O . SER A 1 277 ? -3.560 22.451 -1.091 1.00 90.06 277 SER A O 1
ATOM 2177 N N . LYS A 1 278 ? -1.811 21.064 -0.872 1.00 92.00 278 LYS A N 1
ATOM 2178 C CA . LYS A 1 278 ? -2.440 19.851 -1.417 1.00 92.00 278 LYS A CA 1
ATOM 2179 C C . LYS A 1 278 ? -2.950 18.894 -0.337 1.00 92.00 278 LYS A C 1
ATOM 2181 O O . LYS A 1 278 ? -3.306 17.752 -0.650 1.00 92.00 278 LYS A O 1
ATOM 2186 N N . ARG A 1 279 ? -2.948 19.332 0.926 1.00 93.50 279 ARG A N 1
ATOM 2187 C CA . ARG A 1 279 ? -3.438 18.557 2.068 1.00 93.50 279 ARG A CA 1
ATOM 2188 C C . ARG A 1 279 ? -4.934 18.279 1.916 1.00 93.50 279 ARG A C 1
ATOM 2190 O O . ARG A 1 279 ? -5.699 19.180 1.590 1.00 93.50 279 ARG A O 1
ATOM 2197 N N . THR A 1 280 ? -5.342 17.044 2.183 1.00 92.75 280 THR A N 1
ATOM 2198 C CA . THR A 1 280 ? -6.753 16.645 2.279 1.00 92.75 280 THR A CA 1
ATOM 2199 C C . THR A 1 280 ? -7.164 16.477 3.743 1.00 92.75 280 THR A C 1
ATOM 2201 O O . THR A 1 280 ? -6.314 16.238 4.602 1.00 92.75 280 THR A O 1
ATOM 2204 N N . ASP A 1 281 ? -8.461 16.558 4.040 1.00 91.31 281 ASP A N 1
ATOM 2205 C CA . ASP A 1 281 ? -8.967 16.260 5.390 1.00 91.31 281 ASP A CA 1
ATOM 2206 C C . ASP A 1 281 ? -8.983 14.751 5.687 1.00 91.31 281 ASP A C 1
ATOM 2208 O O . ASP A 1 281 ? -8.964 14.339 6.847 1.00 91.31 281 ASP A O 1
ATOM 2212 N N . ASN A 1 282 ? -8.997 13.925 4.640 1.00 95.12 282 ASN A N 1
ATOM 2213 C CA . ASN A 1 282 ? -9.031 12.470 4.729 1.00 95.12 282 ASN A CA 1
ATOM 2214 C C . ASN A 1 282 ? -7.674 11.887 5.141 1.00 95.12 282 ASN A C 1
ATOM 2216 O O . ASN A 1 282 ? -6.628 12.534 5.045 1.00 95.12 282 ASN A O 1
ATOM 2220 N N . VAL A 1 283 ? -7.705 10.627 5.573 1.00 96.69 283 VAL A N 1
ATOM 2221 C CA . VAL A 1 283 ? -6.509 9.814 5.798 1.00 96.69 283 VAL A CA 1
ATOM 2222 C C . VAL A 1 283 ? -6.234 9.008 4.539 1.00 96.69 283 VAL A C 1
ATOM 2224 O O . VAL A 1 283 ? -7.000 8.108 4.199 1.00 96.69 283 VAL A O 1
ATOM 2227 N N . VAL A 1 284 ? -5.127 9.304 3.867 1.00 97.44 284 VAL A N 1
ATOM 2228 C CA . VAL A 1 284 ? -4.580 8.469 2.797 1.00 97.44 284 VAL A CA 1
ATOM 2229 C C . VAL A 1 284 ? -3.745 7.377 3.455 1.00 97.44 284 VAL A C 1
ATOM 2231 O O . VAL A 1 284 ? -2.684 7.660 4.016 1.00 97.44 284 VAL A O 1
ATOM 2234 N N . LEU A 1 285 ? -4.238 6.140 3.410 1.00 97.81 285 LEU A N 1
ATOM 2235 C CA . LEU A 1 285 ? -3.583 4.964 3.971 1.00 97.81 285 LEU A CA 1
ATOM 2236 C C . LEU A 1 285 ? -3.028 4.087 2.847 1.00 97.81 285 LEU A C 1
ATOM 2238 O O . LEU A 1 285 ? -3.759 3.610 1.977 1.00 97.81 285 LEU A O 1
ATOM 2242 N N . ARG A 1 286 ? -1.722 3.847 2.894 1.00 97.50 286 ARG A N 1
ATOM 2243 C CA . ARG A 1 286 ? -0.994 2.920 2.033 1.00 97.50 286 ARG A CA 1
ATOM 2244 C C . ARG A 1 286 ? -0.589 1.695 2.841 1.00 97.50 286 ARG A C 1
ATOM 2246 O O . ARG A 1 286 ? -0.047 1.850 3.932 1.00 97.50 286 ARG A O 1
ATOM 2253 N N . LEU A 1 287 ? -0.855 0.513 2.296 1.00 97.94 287 LEU A N 1
ATOM 2254 C CA . LEU A 1 287 ? -0.590 -0.791 2.899 1.00 97.94 287 LEU A CA 1
ATOM 2255 C C . LEU A 1 287 ? 0.155 -1.658 1.890 1.00 97.94 287 LEU A C 1
ATOM 2257 O O . LEU A 1 287 ? -0.434 -2.071 0.889 1.00 97.94 287 LEU A O 1
ATOM 2261 N N . ASP A 1 288 ? 1.425 -1.927 2.146 1.00 97.62 288 ASP A N 1
ATOM 2262 C CA . ASP A 1 288 ? 2.342 -2.528 1.185 1.00 97.62 288 ASP A CA 1
ATOM 2263 C C . ASP A 1 288 ? 2.806 -3.903 1.645 1.00 97.62 288 ASP A C 1
ATOM 2265 O O . ASP A 1 288 ? 3.348 -4.049 2.736 1.00 97.62 288 ASP A O 1
ATOM 2269 N N . ALA A 1 289 ? 2.609 -4.906 0.787 1.00 95.62 289 ALA A N 1
ATOM 2270 C CA . ALA A 1 289 ? 3.221 -6.221 0.961 1.00 95.62 289 ALA A CA 1
ATOM 2271 C C . ALA A 1 289 ? 4.735 -6.153 0.722 1.00 95.62 289 ALA A C 1
ATOM 2273 O O . ALA A 1 289 ? 5.495 -6.897 1.333 1.00 95.62 289 ALA A O 1
ATOM 2274 N N . ALA A 1 290 ? 5.159 -5.276 -0.193 1.00 93.75 290 ALA A N 1
ATOM 2275 C CA . ALA A 1 290 ? 6.558 -5.017 -0.500 1.00 93.75 290 ALA A CA 1
ATOM 2276 C C . ALA A 1 290 ? 6.735 -3.619 -1.113 1.00 93.75 290 ALA A C 1
ATOM 2278 O O . ALA A 1 290 ? 5.857 -3.131 -1.836 1.00 93.75 290 ALA A O 1
ATOM 2279 N N . HIS A 1 291 ? 7.901 -3.011 -0.895 1.00 92.88 291 HIS A N 1
ATOM 2280 C CA . HIS A 1 291 ? 8.337 -1.770 -1.543 1.00 92.88 291 HIS A CA 1
ATOM 2281 C C . HIS A 1 291 ? 9.789 -1.873 -2.027 1.00 92.88 291 HIS A C 1
ATOM 2283 O O . HIS A 1 291 ? 10.550 -2.713 -1.549 1.00 92.88 291 HIS A O 1
ATOM 2289 N N . HIS A 1 292 ? 10.149 -1.040 -3.004 1.00 89.81 292 HIS A N 1
ATOM 2290 C CA . HIS A 1 292 ? 11.519 -0.884 -3.483 1.00 89.81 292 HIS A CA 1
ATOM 2291 C C . HIS A 1 292 ? 12.363 -0.146 -2.445 1.00 89.81 292 HIS A C 1
ATOM 2293 O O . HIS A 1 292 ? 11.864 0.740 -1.764 1.00 89.81 292 HIS A O 1
ATOM 2299 N N . GLU A 1 293 ? 13.639 -0.477 -2.318 1.00 85.56 293 GLU A N 1
ATOM 2300 C CA . GLU A 1 293 ? 14.510 0.194 -1.353 1.00 85.56 293 GLU A CA 1
ATOM 2301 C C . GLU A 1 293 ? 15.061 1.529 -1.849 1.00 85.56 293 GLU A C 1
ATOM 2303 O O . GLU A 1 293 ? 15.081 1.802 -3.048 1.00 85.56 293 GLU A O 1
ATOM 2308 N N . LEU A 1 294 ? 15.496 2.378 -0.913 1.00 85.69 294 LEU A N 1
ATOM 2309 C CA . LEU A 1 294 ? 15.893 3.752 -1.221 1.00 85.69 294 LEU A CA 1
ATOM 2310 C C . LEU A 1 294 ? 17.257 3.838 -1.912 1.00 85.69 294 LEU A C 1
ATOM 2312 O 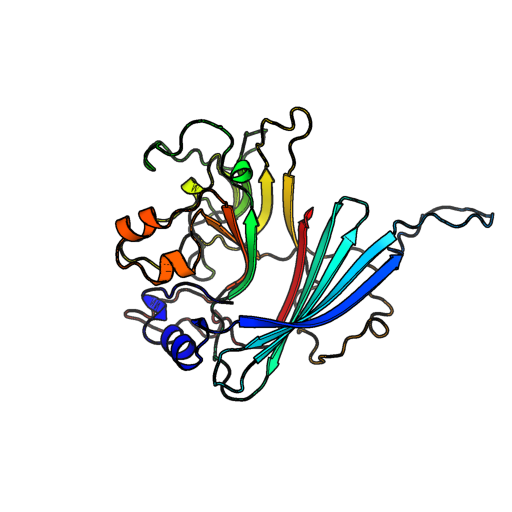O . LEU A 1 294 ? 17.481 4.740 -2.716 1.00 85.69 294 LEU A O 1
ATOM 2316 N N . GLY A 1 295 ? 18.203 2.980 -1.538 1.00 85.75 295 GLY A N 1
ATOM 2317 C CA . GLY A 1 295 ? 19.584 3.019 -1.999 1.00 85.75 295 GLY A CA 1
ATOM 2318 C C . GLY A 1 295 ? 20.291 4.353 -1.719 1.00 85.75 295 GLY A C 1
ATOM 2319 O O . GLY A 1 295 ? 19.963 5.105 -0.799 1.00 85.75 295 GLY A O 1
ATOM 2320 N N . SER A 1 296 ? 21.303 4.657 -2.533 1.00 85.62 296 SER A N 1
ATOM 2321 C CA . SER A 1 296 ? 22.018 5.945 -2.535 1.00 85.62 296 SER A CA 1
ATOM 2322 C C . SER A 1 296 ? 22.268 6.463 -3.958 1.00 85.62 296 SER A C 1
ATOM 2324 O O . SER A 1 296 ? 23.227 7.191 -4.223 1.00 85.62 296 SER A O 1
ATOM 2326 N N . GLY A 1 297 ? 21.374 6.099 -4.885 1.00 84.06 297 GLY A N 1
ATOM 2327 C CA . GLY A 1 297 ? 21.516 6.282 -6.333 1.00 84.06 297 GLY A CA 1
ATOM 2328 C C . GLY A 1 297 ? 21.589 7.729 -6.834 1.00 84.06 297 GLY A C 1
ATOM 2329 O O . GLY A 1 297 ? 21.909 7.940 -8.006 1.00 84.06 297 GLY A O 1
ATOM 2330 N N . ALA A 1 298 ? 21.366 8.728 -5.973 1.00 84.00 298 ALA A N 1
ATOM 2331 C CA . ALA A 1 298 ? 21.537 10.140 -6.316 1.00 84.00 298 ALA A CA 1
ATOM 2332 C C . ALA A 1 298 ? 23.008 10.462 -6.644 1.00 84.00 298 ALA A C 1
ATOM 2334 O O . ALA A 1 298 ? 23.314 11.153 -7.622 1.00 84.00 298 ALA A O 1
ATOM 2335 N N . CYS A 1 299 ? 23.921 9.940 -5.818 1.00 83.62 299 CYS A N 1
ATOM 2336 C CA . CYS A 1 299 ? 25.370 10.076 -5.955 1.00 83.62 299 CYS A CA 1
ATOM 2337 C C . CYS A 1 299 ? 26.065 8.887 -5.267 1.00 83.62 299 CYS A C 1
ATOM 2339 O O . CYS A 1 299 ? 26.728 9.031 -4.240 1.00 83.62 299 CYS A O 1
ATOM 2341 N N . GLY A 1 300 ? 25.847 7.687 -5.803 1.00 84.88 300 GLY A N 1
ATOM 2342 C CA . GLY A 1 300 ? 26.262 6.437 -5.177 1.00 84.88 300 GLY A CA 1
ATOM 2343 C C . GLY A 1 300 ? 25.782 5.211 -5.958 1.00 84.88 300 GLY A C 1
ATOM 2344 O O . GLY A 1 300 ? 25.265 5.352 -7.072 1.00 84.88 300 GLY A O 1
ATOM 2345 N N . PRO A 1 301 ? 25.981 3.998 -5.415 1.00 81.00 301 PRO A N 1
ATOM 2346 C CA . PRO A 1 301 ? 25.499 2.776 -6.042 1.00 81.00 301 PRO A CA 1
ATOM 2347 C C . PRO A 1 301 ? 23.969 2.753 -6.132 1.00 81.00 301 PRO A C 1
ATOM 2349 O O . PRO A 1 301 ? 23.262 3.319 -5.294 1.00 81.00 301 PRO A O 1
ATOM 2352 N N . LYS A 1 302 ? 23.462 2.039 -7.142 1.00 78.94 302 LYS A N 1
ATOM 2353 C CA . LYS A 1 302 ? 22.046 1.664 -7.207 1.00 78.94 302 LYS A CA 1
ATOM 2354 C C . LYS A 1 302 ? 21.622 0.876 -5.974 1.00 78.94 302 LYS A C 1
ATOM 2356 O O . LYS A 1 302 ? 22.460 0.255 -5.310 1.00 78.94 302 LYS A O 1
ATOM 2361 N N . THR A 1 303 ? 20.314 0.833 -5.740 1.00 81.50 303 THR A N 1
ATOM 2362 C CA . THR A 1 303 ? 19.708 -0.157 -4.851 1.00 81.50 303 THR A CA 1
ATOM 2363 C C . THR A 1 303 ? 20.228 -1.543 -5.225 1.00 81.50 303 THR A C 1
ATOM 2365 O O . THR A 1 303 ? 20.282 -1.911 -6.405 1.00 81.50 303 THR A O 1
ATOM 2368 N N . ARG A 1 304 ? 20.713 -2.287 -4.227 1.00 79.62 304 ARG A N 1
ATOM 2369 C CA . ARG A 1 304 ? 21.278 -3.616 -4.471 1.00 79.62 304 ARG A CA 1
ATOM 2370 C C . ARG A 1 304 ? 20.190 -4.538 -4.994 1.00 79.62 304 ARG A C 1
ATOM 2372 O O . ARG A 1 304 ? 19.032 -4.420 -4.616 1.00 79.62 304 ARG A O 1
ATOM 2379 N N . ASP A 1 305 ? 20.574 -5.494 -5.828 1.00 81.31 305 ASP A N 1
ATOM 2380 C CA . ASP A 1 305 ? 19.601 -6.387 -6.457 1.00 81.31 305 ASP A CA 1
ATOM 2381 C C . ASP A 1 305 ? 18.855 -7.260 -5.421 1.00 81.31 305 ASP A C 1
ATOM 2383 O O . ASP A 1 305 ? 17.694 -7.586 -5.638 1.00 81.31 305 ASP A O 1
ATOM 2387 N N . GLU A 1 306 ? 19.470 -7.544 -4.263 1.00 80.75 306 GLU A N 1
ATOM 2388 C CA . GLU A 1 306 ? 18.859 -8.245 -3.109 1.00 80.75 306 GLU A CA 1
ATOM 2389 C C . GLU A 1 306 ? 17.712 -7.469 -2.432 1.00 80.75 306 GLU A C 1
ATOM 2391 O O . GLU A 1 306 ? 16.882 -8.048 -1.739 1.00 80.75 306 GLU A O 1
ATOM 2396 N N . TYR A 1 307 ? 17.670 -6.166 -2.675 1.00 80.44 307 TYR A N 1
ATOM 2397 C CA . TYR A 1 307 ? 16.802 -5.169 -2.055 1.00 80.44 307 TYR A CA 1
ATOM 2398 C C . TYR A 1 307 ? 15.842 -4.526 -3.067 1.00 80.44 307 TYR A C 1
ATOM 2400 O O . TYR A 1 307 ? 14.951 -3.740 -2.738 1.00 80.44 307 TYR A O 1
ATOM 2408 N N . ALA A 1 308 ? 16.012 -4.870 -4.343 1.00 87.25 308 ALA A N 1
ATOM 2409 C CA . ALA A 1 308 ? 15.160 -4.410 -5.412 1.00 87.25 308 ALA A CA 1
ATOM 2410 C C . ALA A 1 308 ? 13.866 -5.230 -5.445 1.00 87.25 308 ALA A C 1
ATOM 2412 O O . ALA A 1 308 ? 13.881 -6.454 -5.580 1.00 87.25 308 ALA A O 1
ATOM 2413 N N . LEU A 1 309 ? 12.725 -4.544 -5.432 1.00 92.44 309 LEU A N 1
ATOM 2414 C CA . LEU A 1 309 ? 11.438 -5.165 -5.735 1.00 92.44 309 LEU A CA 1
ATOM 2415 C C . LEU A 1 309 ? 11.334 -5.459 -7.241 1.00 92.44 309 LEU A C 1
ATOM 2417 O O . LEU A 1 309 ? 10.769 -4.679 -8.004 1.00 92.44 309 LEU A O 1
ATOM 2421 N N . VAL A 1 310 ? 11.945 -6.560 -7.677 1.00 94.00 310 VAL A N 1
ATOM 2422 C CA . VAL A 1 310 ? 11.938 -7.014 -9.076 1.00 94.00 310 VAL A CA 1
ATOM 2423 C C . VAL A 1 310 ? 10.515 -7.344 -9.521 1.00 94.00 310 VAL A C 1
ATOM 2425 O O . VAL A 1 310 ? 9.745 -7.954 -8.777 1.00 94.00 310 VAL A O 1
ATOM 2428 N N . THR A 1 311 ? 10.175 -6.974 -10.753 1.00 94.88 311 THR A N 1
ATOM 2429 C CA . THR A 1 311 ? 8.872 -7.283 -11.351 1.00 94.88 311 THR A CA 1
ATOM 2430 C C . THR A 1 311 ? 8.763 -8.777 -11.652 1.00 94.88 311 THR A C 1
ATOM 2432 O O . THR A 1 311 ? 9.225 -9.259 -12.684 1.00 94.88 311 THR A O 1
ATOM 2435 N N . LYS A 1 312 ? 8.138 -9.515 -10.736 1.00 92.94 312 LYS A N 1
ATOM 2436 C CA . LYS A 1 312 ? 7.845 -10.952 -10.832 1.00 92.94 312 LYS A CA 1
ATOM 2437 C C . LYS A 1 312 ? 6.423 -11.233 -10.330 1.00 92.94 312 LYS A C 1
ATOM 2439 O O . LYS A 1 312 ? 5.830 -10.337 -9.720 1.00 92.94 312 LYS A O 1
ATOM 2444 N N . PRO A 1 313 ? 5.857 -12.429 -10.580 1.00 93.06 313 PRO A N 1
ATOM 2445 C CA . PRO A 1 313 ? 4.596 -12.819 -9.968 1.00 93.06 313 PRO A CA 1
ATOM 2446 C C . PRO A 1 313 ? 4.621 -12.612 -8.451 1.00 93.06 313 PRO A C 1
ATOM 2448 O O . PRO A 1 313 ? 5.621 -12.909 -7.793 1.00 93.06 313 PRO A O 1
ATOM 2451 N N . PHE A 1 314 ? 3.535 -12.074 -7.902 1.00 91.12 314 PHE A N 1
ATOM 2452 C CA . PHE A 1 314 ? 3.419 -11.795 -6.473 1.00 91.12 314 PHE A CA 1
ATOM 2453 C C . PHE A 1 314 ? 2.068 -12.236 -5.921 1.00 91.12 314 PHE A C 1
ATOM 2455 O O . PHE A 1 314 ? 1.056 -12.267 -6.624 1.00 91.12 314 PHE A O 1
ATOM 2462 N N . TYR A 1 315 ? 2.071 -12.539 -4.628 1.00 91.38 315 TYR A N 1
ATOM 2463 C CA . TYR A 1 315 ? 0.907 -12.950 -3.865 1.00 91.38 315 TYR A CA 1
ATOM 2464 C C . TYR A 1 315 ? 0.949 -12.310 -2.481 1.00 91.38 315 TYR A C 1
ATOM 2466 O O . TYR A 1 315 ? 2.016 -12.220 -1.876 1.00 91.38 315 TYR A O 1
ATOM 2474 N N . PHE A 1 316 ? -0.204 -11.869 -1.986 1.00 91.88 316 PHE A N 1
ATOM 2475 C CA . PHE A 1 316 ? -0.373 -11.490 -0.586 1.00 91.88 316 PHE A CA 1
ATOM 2476 C C . PHE A 1 316 ? -1.847 -11.543 -0.176 1.00 91.88 316 PHE A C 1
ATOM 2478 O O . PHE A 1 316 ? -2.748 -11.378 -1.005 1.00 91.88 316 PHE A O 1
ATOM 2485 N N . GLU A 1 317 ? -2.097 -11.722 1.121 1.00 93.94 317 GLU A N 1
ATOM 2486 C CA . GLU A 1 317 ? -3.433 -11.656 1.707 1.00 93.94 317 GLU A CA 1
ATOM 2487 C C . GLU A 1 317 ? -3.476 -10.593 2.814 1.00 93.94 317 GLU A C 1
ATOM 2489 O O . GLU A 1 317 ? -2.692 -10.604 3.763 1.00 93.94 317 GLU A O 1
ATOM 2494 N N . LEU A 1 318 ? -4.402 -9.648 2.667 1.00 95.00 318 LEU A N 1
ATOM 2495 C CA . LEU A 1 318 ? -4.659 -8.558 3.601 1.00 95.00 318 LEU A CA 1
ATOM 2496 C C . LEU A 1 318 ? -5.932 -8.865 4.394 1.00 95.00 318 LEU A C 1
ATOM 2498 O O . LEU A 1 318 ? -6.994 -9.064 3.812 1.00 95.00 318 LEU A O 1
ATOM 2502 N N . LEU A 1 319 ? -5.840 -8.853 5.719 1.00 95.62 319 LEU A N 1
ATOM 2503 C CA . LEU A 1 319 ? -6.974 -8.948 6.628 1.00 95.62 319 LEU A CA 1
ATOM 2504 C C . LEU A 1 319 ? -7.321 -7.569 7.189 1.00 95.62 319 LEU A C 1
ATOM 2506 O O . LEU A 1 319 ? -6.478 -6.896 7.789 1.00 95.62 319 LEU A O 1
ATOM 2510 N N . LEU A 1 320 ? -8.582 -7.186 7.016 1.00 95.19 320 LEU A N 1
ATOM 2511 C CA . LEU A 1 320 ? -9.214 -6.020 7.623 1.00 95.19 320 LEU A CA 1
ATOM 2512 C C . LEU A 1 320 ? -10.263 -6.501 8.630 1.00 95.19 320 LEU A C 1
ATOM 2514 O O . LEU A 1 320 ? -11.033 -7.406 8.309 1.00 95.19 320 LEU A O 1
ATOM 2518 N N . GLY A 1 321 ? -10.322 -5.917 9.825 1.00 89.69 321 GLY A N 1
ATOM 2519 C CA . GLY A 1 321 ? -11.297 -6.297 10.858 1.00 89.69 321 GLY A CA 1
ATOM 2520 C C . GLY A 1 321 ? -11.587 -5.216 11.877 1.00 89.69 321 GLY A C 1
ATOM 2521 O O . GLY A 1 321 ? -10.947 -4.144 11.808 1.00 89.69 321 GLY A O 1
#

Sequence (321 aa):
MYWPPTDNDARQDGQDWQDRLLHLAKTQTYACDWGFVDCGAKDDATSHNGGAGNGKGALKIRVQQRFSPPVLSWCIDLNVTYTFYASGAISIRTIGIPQGENLPRTLPRVGFTMELPSSWASTTTTSPNRTPGSTKSIAVDVGGDIDAALTWYGRGHGESYNDKKLSQRVGTYAVQFISELWTEYEKAQEGSNRTDTRWLKLTNHDSRRAGQRQTLTVQFVGDEEGEEAPADRDVDLEGSKNLAPSSERKRSLFDFMASHYRAENIASPRHPHEVRSKRTDNVVLRLDAAHHELGSGACGPKTRDEYALVTKPFYFELLLG

InterPro domains:
  IPR004199 Beta galactosidase small chain/ domain 5 [PF02929] (3-120)
  IPR004199 Beta galactosidase small chain/ domain 5 [PF02929] (150-320)
  IPR004199 Beta galactosidase small chain/ domain 5 [SM01038] (1-321)
  IPR011013 Galactose mutarotase-like domain superfamily [SSF74650] (2-121)
  IPR011013 Galactose mutarotase-like domain superfamily [SSF74650] (150-320)
  IPR014718 Glycoside hydrolase-type carbohydrate-binding [G3DSA:2.70.98.10] (1-320)
  IPR050347 Bacterial Beta-galactosidase [PTHR46323] (150-318)

pLDDT: mean 81.59, std 19.81, range [30.42, 98.0]

Organism: Aspergillus calidoustus (NCBI:txid454130)